Protein 1YI9 (pdb70)

Foldseek 3Di:
DQPDDDQWADDDPFKIKGDQWQNFAFDDAFWFKKKAKDFDPDQAKKWWAWKDWQAPVPFWFKKWKWFAAAALDPDSMDTPVSHGGPPDTFTDFMDGDPADGDHDPPLETAIAHHDPHGGMMMMMITTGDDDNVPPSGTGITDMMIMMGRPHGQKHKAKEKEKEDDDDQDPPWFKDKGKFKDFDAFAKKWFWKKFKAFPAQWFKKWKWKAAPLDTDTQDMDRRPDDRGIHTRPGIDIHHHGIMMMMMIMHGDCHIIMMITMIMDGPVGDDHYHYTHHHPCVVSCVSPPPVRVDGDD

GO terms:
  GO:0001519 peptide amidation (P, IDA)
  GO:0004598 peptidylamidoglycolate lyase activity (F, IDA)
  GO:0005507 copper ion binding (F, IDA)
  GO:0004504 peptidylglycine monooxygenase activity (F, IDA)
  GO:0062112 fatty acid primary amide biosynthetic process (P, IDA)
  GO:0001666 response to hypoxia (P, IEP)
  GO:0001676 long-chain fatty acid metabolic process (P, IDA)
  GO:0005509 calcium ion binding (F, IDA)
  GO:0043025 neuronal cell body (C, IDA)
  GO:0043204 perikaryon (C, IDA)
  GO:0048471 perinuclear region of cytoplasm (C, IDA)
  GO:0005576 extracellular region (C, IDA)
  GO:0005802 trans-Golgi network (C, IDA)
  GO:0009986 cell surface (C, IDA)
  GO:0030141 secretory granule (C, IDA)
  GO:0008270 zinc ion binding (F, IDA)
  GO:0009404 toxin metabolic process (P, IDA)
  GO:0009410 response to xenobiotic stimulus (P, IDA)
  GO:0022602 ovulation cycle process (P, IEP)
  GO:0032355 response to estradiol (P, IEP)

Sequence (295 aa):
CLGTIGPVTPLDASDFALDIRMPGVTPKESDTYFCMSMRLPVDEEAFVIDFKPRASMDTVHHMLLFGCNMPSSTGSYWFCDEGTCTDKANILYAWARNAPPTRLPKGVGFRVGGETGSKYFVLQVHYGDISAFRDNHKDCSGVSVHLTRVPQPLIAGMYLMMSVDTVIPPGEKVVNADISCQYKMYPMHVFAYRVHTHHLGKVVSGYRVRNGQWTLIGRQNPQLPQAFYPVEHPVDVTFGDILAARCVFTGEEICNLYIMYYMEAKYALSFMTCTKNVAPDMFRTIPAEANIPIP

Radius of gyration: 19.77 Å; Cα contacts (8 Å, |Δi|>4): 763; chains: 1; bounding box: 62×31×60 Å

Structure (mmCIF, N/CA/C/O backbone):
data_1YI9
#
_entry.id   1YI9
#
_cell.length_a   59.479
_cell.length_b   66.458
_cell.length_c   70.049
_cell.angle_alpha   90.00
_cell.angle_beta   90.00
_cell.angle_gamma   90.00
#
_symmetry.space_group_name_H-M   'P 21 21 21'
#
loop_
_entity.id
_entity.type
_entity.pdbx_description
1 polymer 'Peptidyl-glycine alpha-amidating monooxygenase'
2 non-polymer 'COPPER (II) ION'
3 non-polymer GLYCEROL
4 water water
#
loop_
_atom_site.group_PDB
_atom_site.id
_atom_site.type_symbol
_atom_site.label_atom_id
_atom_site.label_alt_id
_atom_site.label_comp_id
_atom_site.label_asym_id
_atom_site.label_entity_id
_atom_site.label_seq_id
_atom_site.pdbx_PDB_ins_code
_atom_site.Cartn_x
_atom_site.Cartn_y
_atom_site.Cartn_z
_atom_site.occupancy
_atom_site.B_iso_or_equiv
_atom_site.auth_seq_id
_atom_site.auth_comp_id
_atom_site.auth_asym_id
_atom_site.auth_atom_id
_atom_site.pdbx_PDB_model_num
ATOM 1 N N . CYS A 1 1 ? 36.556 18.163 75.827 1.00 66.56 47 CYS A N 1
ATOM 2 C CA . CYS A 1 1 ? 36.557 18.954 74.562 1.00 66.45 47 CYS A CA 1
ATOM 3 C C . CYS A 1 1 ? 37.576 20.071 74.713 1.00 67.25 47 CYS A C 1
ATOM 4 O O . CYS A 1 1 ? 38.522 20.175 73.913 1.00 67.44 47 CYS A O 1
ATOM 7 N N . LEU A 1 2 ? 37.390 20.868 75.769 1.00 68.08 48 LEU A N 1
ATOM 8 C CA . LEU A 1 2 ? 38.257 21.999 76.055 1.00 68.28 48 LEU A CA 1
ATOM 9 C C . LEU A 1 2 ? 39.729 21.597 75.959 1.00 68.91 48 LEU A C 1
ATOM 10 O O . LEU A 1 2 ? 40.429 22.109 75.072 1.00 69.31 48 LEU A O 1
ATOM 15 N N . GLY A 1 3 ? 40.171 20.692 76.853 1.00 68.91 49 GLY A N 1
ATOM 16 C CA . GLY A 1 3 ? 41.561 20.148 76.901 1.00 68.51 49 GLY A CA 1
ATOM 17 C C . GLY A 1 3 ? 42.431 20.463 75.684 1.00 68.36 49 GLY A C 1
ATOM 18 O O . GLY A 1 3 ? 42.159 20.008 74.555 1.00 68.33 49 GLY A O 1
ATOM 19 N N . THR A 1 4 ? 43.513 21.201 75.909 1.00 67.59 50 THR A N 1
ATOM 20 C CA . THR A 1 4 ? 43.982 22.096 74.860 1.00 67.23 50 THR A CA 1
ATOM 21 C C . THR A 1 4 ? 45.309 21.811 74.143 1.00 66.36 50 THR A C 1
ATOM 22 O O . THR A 1 4 ? 46.242 21.211 74.698 1.00 66.80 50 THR A O 1
ATOM 26 N N . ILE A 1 5 ? 45.296 22.290 72.888 1.00 64.74 51 ILE A N 1
ATOM 27 C CA . ILE A 1 5 ? 46.430 22.474 71.969 1.00 63.32 51 ILE A CA 1
ATOM 28 C C . ILE A 1 5 ? 46.157 23.805 71.265 1.00 61.47 51 ILE A C 1
ATOM 29 O O . ILE A 1 5 ? 45.029 24.074 70.883 1.00 60.47 51 ILE A O 1
ATOM 34 N N . GLY A 1 6 ? 47.201 24.614 71.100 1.00 59.57 52 GLY A N 1
ATOM 35 C CA . GLY A 1 6 ? 47.077 26.031 70.739 1.00 56.72 52 GLY A CA 1
ATOM 36 C C . GLY A 1 6 ? 46.279 26.233 69.494 1.00 54.86 52 GLY A C 1
ATOM 37 O O . GLY A 1 6 ? 46.081 25.286 68.701 1.00 55.18 52 GLY A O 1
ATOM 38 N N . PRO A 1 7 ? 45.766 27.445 69.296 1.00 52.18 53 PRO A N 1
ATOM 39 C CA . PRO A 1 7 ? 45.015 27.720 68.059 1.00 49.39 53 PRO A CA 1
ATOM 40 C C . PRO A 1 7 ? 45.891 27.512 66.852 1.00 47.15 53 PRO A C 1
ATOM 41 O O . PRO A 1 7 ? 45.369 27.152 65.786 1.00 44.66 53 PRO A O 1
ATOM 45 N N . VAL A 1 8 ? 47.190 27.803 66.980 1.00 44.28 54 VAL A N 1
ATOM 46 C CA . VAL A 1 8 ? 48.085 27.669 65.826 1.00 44.08 54 VAL A CA 1
ATOM 47 C C . VAL A 1 8 ? 49.176 26.698 66.190 1.00 42.75 54 VAL A C 1
ATOM 48 O O . VAL A 1 8 ? 49.715 26.787 67.257 1.00 40.72 54 VAL A O 1
ATOM 52 N N . THR A 1 9 ? 49.483 25.781 65.279 1.00 41.31 55 THR A N 1
ATOM 53 C CA . THR A 1 9 ? 50.469 24.707 65.500 1.00 41.80 55 THR A CA 1
ATOM 54 C C . THR A 1 9 ? 51.346 24.696 64.279 1.00 41.50 55 THR A C 1
ATOM 55 O O . THR A 1 9 ? 50.878 24.287 63.195 1.00 39.19 55 THR A O 1
ATOM 59 N N . PRO A 1 10 ? 52.547 25.247 64.368 1.00 43.61 56 PRO A N 1
ATOM 60 C CA . PRO A 1 10 ? 53.508 25.169 63.253 1.00 44.99 56 PRO A CA 1
ATOM 61 C C . PRO A 1 10 ? 53.752 23.710 62.843 1.00 46.52 56 PRO A C 1
ATOM 62 O O . PRO A 1 10 ? 53.863 22.864 63.718 1.00 47.80 56 PRO A O 1
ATOM 66 N N . LEU A 1 11 ? 53.785 23.433 61.549 1.00 46.29 57 LEU A N 1
ATOM 67 C CA . LEU A 1 11 ? 53.956 22.054 60.995 1.00 47.85 57 LEU A CA 1
ATOM 68 C C . LEU A 1 11 ? 55.326 21.791 60.355 1.00 49.60 57 LEU A C 1
ATOM 69 O O . LEU A 1 11 ? 55.915 20.730 60.552 1.00 52.98 57 LEU A O 1
ATOM 74 N N . ASP A 1 12 ? 55.784 22.701 59.516 1.00 50.41 58 ASP A N 1
ATOM 75 C CA . ASP A 1 12 ? 57.162 22.728 59.074 1.00 50.90 58 ASP A CA 1
ATOM 76 C C . ASP A 1 12 ? 57.508 24.211 58.782 1.00 51.10 58 ASP A C 1
ATOM 77 O O . ASP A 1 12 ? 56.815 25.123 59.282 1.00 51.85 58 ASP A O 1
ATOM 82 N N . ALA A 1 13 ? 58.547 24.469 57.996 1.00 50.37 59 ALA A N 1
ATOM 83 C CA . ALA A 1 13 ? 58.990 25.843 57.780 1.00 49.80 59 ALA A CA 1
ATOM 84 C C . ALA A 1 13 ? 57.920 26.700 57.127 1.00 49.96 59 ALA A C 1
ATOM 85 O O . ALA A 1 13 ? 57.961 27.915 57.290 1.00 50.48 59 ALA A O 1
ATOM 87 N N . SER A 1 14 ? 56.969 26.115 56.400 1.00 48.67 60 SER A N 1
ATOM 88 C CA . SER A 1 14 ? 56.002 26.982 55.754 1.00 47.22 60 SER A CA 1
ATOM 89 C C . SER A 1 14 ? 54.520 26.681 55.894 1.00 45.89 60 SER A C 1
ATOM 90 O O . SER A 1 14 ? 53.721 27.317 55.198 1.00 43.57 60 SER A O 1
ATOM 93 N N . ASP A 1 15 ? 54.183 25.766 56.802 1.00 43.17 61 ASP A N 1
ATOM 94 C CA . ASP A 1 15 ? 52.842 25.232 57.010 1.00 42.73 61 ASP A CA 1
ATOM 95 C C . ASP A 1 15 ? 52.455 25.375 58.483 1.00 40.38 61 ASP A C 1
ATOM 96 O O . ASP A 1 15 ? 53.294 25.264 59.363 1.00 37.73 61 ASP A O 1
ATOM 101 N N . PHE A 1 16 ? 51.165 25.580 58.742 1.00 40.24 62 PHE A N 1
ATOM 102 C CA . PHE A 1 16 ? 50.665 25.572 60.105 1.00 39.64 62 PHE A CA 1
ATOM 103 C C . PHE A 1 16 ? 49.229 25.069 60.058 1.00 39.00 62 PHE A C 1
ATOM 104 O O . PHE A 1 16 ? 48.509 25.251 59.033 1.00 38.21 62 PHE A O 1
ATOM 112 N N . ALA A 1 17 ? 48.820 24.464 61.166 1.00 37.73 63 ALA A N 1
ATOM 113 C CA . ALA A 1 17 ? 47.447 24.089 61.381 1.00 38.64 63 ALA A CA 1
ATOM 114 C C . ALA A 1 17 ? 46.739 25.089 62.243 1.00 37.09 63 ALA A C 1
ATOM 115 O O . ALA A 1 17 ? 47.308 25.564 63.225 1.00 38.19 63 ALA A O 1
ATOM 117 N N . LEU A 1 18 ? 45.472 25.318 61.917 1.00 37.90 64 LEU A N 1
ATOM 118 C CA . LEU A 1 18 ? 44.595 26.162 62.690 1.00 37.73 64 LEU A CA 1
ATOM 119 C C . LEU A 1 18 ? 43.460 25.290 63.235 1.00 38.12 64 LEU A C 1
ATOM 120 O O . LEU A 1 18 ? 42.684 24.663 62.498 1.00 37.34 64 LEU A O 1
ATOM 125 N N . ASP A 1 19 ? 43.372 25.229 64.558 1.00 37.98 65 ASP A N 1
ATOM 126 C CA . ASP A 1 19 ? 42.283 24.475 65.169 1.00 40.50 65 ASP A CA 1
ATOM 127 C C . ASP A 1 19 ? 41.063 25.376 65.409 1.00 41.13 65 ASP A C 1
ATOM 128 O O . ASP A 1 19 ? 41.154 26.311 66.172 1.00 43.82 65 ASP A O 1
ATOM 133 N N . ILE A 1 20 ? 39.965 25.198 64.688 1.00 40.81 66 ILE A N 1
ATOM 134 C CA . ILE A 1 20 ? 38.845 26.107 64.773 1.00 40.98 66 ILE A CA 1
ATOM 135 C C . ILE A 1 20 ? 37.715 25.403 65.508 1.00 40.75 66 ILE A C 1
ATOM 136 O O . ILE A 1 20 ? 36.997 24.602 64.924 1.00 40.10 66 ILE A O 1
ATOM 141 N N . ARG A 1 21 ? 37.529 25.732 66.774 1.00 40.36 67 ARG A N 1
ATOM 142 C CA . ARG A 1 21 ? 36.594 24.954 67.593 1.00 42.44 67 ARG A CA 1
ATOM 143 C C . ARG A 1 21 ? 35.757 25.794 68.530 1.00 40.40 67 ARG A C 1
ATOM 144 O O . ARG A 1 21 ? 36.267 26.706 69.102 1.00 41.80 67 ARG A O 1
ATOM 152 N N . MET A 1 22 ? 34.516 25.376 68.747 1.00 39.60 68 MET A N 1
ATOM 153 C CA . MET A 1 22 ? 33.574 26.093 69.597 1.00 38.86 68 MET A CA 1
ATOM 154 C C . MET A 1 22 ? 34.207 26.194 70.987 1.00 38.85 68 MET A C 1
ATOM 155 O O . MET A 1 22 ? 34.855 25.255 71.450 1.00 39.41 68 MET A O 1
ATOM 160 N N . PRO A 1 23 ? 34.074 27.347 71.618 1.00 39.83 69 PRO A N 1
ATOM 161 C CA . PRO A 1 23 ? 34.694 27.607 72.919 1.00 40.08 69 PRO A CA 1
ATOM 162 C C . PRO A 1 23 ? 33.918 27.045 74.074 1.00 40.42 69 PRO A C 1
ATOM 163 O O . PRO A 1 23 ? 33.522 27.775 74.936 1.00 40.97 69 PRO A O 1
ATOM 167 N N . GLY A 1 24 ? 33.736 25.732 74.121 1.00 40.40 70 GLY A N 1
ATOM 168 C CA . GLY A 1 24 ? 32.929 25.079 75.132 1.00 42.01 70 GLY A CA 1
ATOM 169 C C . GLY A 1 24 ? 31.508 25.587 75.275 1.00 42.38 70 GLY A C 1
ATOM 170 O O . GLY A 1 24 ? 31.140 26.138 76.336 1.00 43.51 70 GLY A O 1
ATOM 171 N N . VAL A 1 25 ? 30.706 25.314 74.256 1.00 42.27 71 VAL A N 1
ATOM 172 C CA . VAL A 1 25 ? 29.338 25.825 74.107 1.00 43.34 71 VAL A CA 1
ATOM 173 C C . VAL A 1 25 ? 28.304 24.785 74.525 1.00 44.12 71 VAL A C 1
ATOM 174 O O . VAL A 1 25 ? 28.577 23.608 74.493 1.00 44.31 71 VAL A O 1
ATOM 178 N N . THR A 1 26 ? 27.135 25.248 74.971 1.00 45.60 72 THR A N 1
ATOM 179 C CA . THR A 1 26 ? 26.048 24.366 75.427 1.00 45.86 72 THR A CA 1
ATOM 180 C C . THR A 1 26 ? 24.701 24.666 74.785 1.00 45.97 72 THR A C 1
ATOM 181 O O . THR A 1 26 ? 23.925 25.469 75.325 1.00 48.42 72 THR A O 1
ATOM 185 N N . PRO A 1 27 ? 24.374 23.966 73.718 1.00 47.61 73 PRO A N 1
ATOM 186 C CA . PRO A 1 27 ? 23.078 24.072 73.074 1.00 48.49 73 PRO A CA 1
ATOM 187 C C . PRO A 1 27 ? 21.943 23.695 74.024 1.00 48.90 73 PRO A C 1
ATOM 188 O O . PRO A 1 27 ? 22.132 22.815 74.843 1.00 47.65 73 PRO A O 1
ATOM 192 N N . LYS A 1 28 ? 20.801 24.354 73.882 1.00 50.24 74 LYS A N 1
ATOM 193 C CA . LYS A 1 28 ? 19.714 24.241 74.845 1.00 52.54 74 LYS A CA 1
ATOM 194 C C . LYS A 1 28 ? 18.411 23.836 74.188 1.00 52.95 74 LYS A C 1
ATOM 195 O O . LYS A 1 28 ? 17.585 23.148 74.818 1.00 54.01 74 LYS A O 1
ATOM 201 N N . GLU A 1 29 ? 18.205 24.288 72.957 1.00 52.89 75 GLU A N 1
ATOM 202 C CA . GLU A 1 29 ? 17.025 23.903 72.214 1.00 53.34 75 GLU A CA 1
ATOM 203 C C . GLU A 1 29 ? 17.601 23.089 71.132 1.00 52.78 75 GLU A C 1
ATOM 204 O O . GLU A 1 29 ? 18.684 23.395 70.631 1.00 52.11 75 GLU A O 1
ATOM 210 N N . SER A 1 30 ? 16.867 22.075 70.723 1.00 52.04 76 SER A N 1
ATOM 211 C CA . SER A 1 30 ? 17.235 21.372 69.524 1.00 51.40 76 SER A CA 1
ATOM 212 C C . SER A 1 30 ? 17.412 22.397 68.407 1.00 51.03 76 SER A C 1
ATOM 213 O O . SER A 1 30 ? 16.906 23.511 68.488 1.00 50.78 76 SER A O 1
ATOM 216 N N . ASP A 1 31 ? 18.167 22.029 67.388 1.00 50.55 77 ASP A N 1
ATOM 217 C CA . ASP A 1 31 ? 18.154 22.744 66.132 1.00 50.25 77 ASP A CA 1
ATOM 218 C C . ASP A 1 31 ? 18.880 24.116 66.156 1.00 49.57 77 ASP A C 1
ATOM 219 O O . ASP A 1 31 ? 18.543 25.044 65.419 1.00 51.76 77 ASP A O 1
ATOM 224 N N . THR A 1 32 ? 19.923 24.228 66.956 1.00 47.66 78 THR A N 1
ATOM 225 C CA . THR A 1 32 ? 20.566 25.524 67.163 1.00 45.67 78 THR A CA 1
ATOM 226 C C . THR A 1 32 ? 21.781 25.631 66.255 1.00 43.88 78 THR A C 1
ATOM 227 O O . THR A 1 32 ? 22.465 24.635 66.090 1.00 41.50 78 THR A O 1
ATOM 231 N N . TYR A 1 33 ? 21.999 26.816 65.652 1.00 41.89 79 TYR A N 1
ATOM 232 C CA . TYR A 1 33 ? 23.199 27.121 64.859 1.00 40.72 79 TYR A CA 1
ATOM 233 C C . TYR A 1 33 ? 24.070 28.092 65.701 1.00 38.09 79 TYR A C 1
ATOM 234 O O . TYR A 1 33 ? 23.610 29.169 66.090 1.00 39.52 79 TYR A O 1
ATOM 243 N N . PHE A 1 34 ? 25.285 27.667 66.038 1.00 37.15 80 PHE A N 1
ATOM 244 C CA . PHE A 1 34 ? 26.295 28.512 66.721 1.00 35.12 80 PHE A CA 1
ATOM 245 C C . PHE A 1 34 ? 27.400 28.852 65.757 1.00 35.26 80 PHE A C 1
ATOM 246 O O . PHE A 1 34 ? 27.753 28.040 64.952 1.00 33.32 80 PHE A O 1
ATOM 254 N N . CYS A 1 35 ? 27.940 30.083 65.868 1.00 32.98 81 CYS A N 1
ATOM 255 C CA . CYS A 1 35 ? 28.967 30.591 64.999 1.00 33.00 81 CYS A CA 1
ATOM 256 C C . CYS A 1 35 ? 30.101 31.161 65.853 1.00 31.50 81 CYS A C 1
ATOM 257 O O . CYS A 1 35 ? 29.862 31.640 66.959 1.00 29.22 81 CYS A O 1
ATOM 260 N N . MET A 1 36 ? 31.289 31.042 65.337 1.00 32.63 82 MET A N 1
ATOM 261 C CA . MET A 1 36 ? 32.523 31.642 65.840 1.00 34.00 82 MET A CA 1
ATOM 262 C C . MET A 1 36 ? 33.404 32.119 64.779 1.00 34.90 82 MET A C 1
ATOM 263 O O . MET A 1 36 ? 33.301 31.634 63.633 1.00 34.56 82 MET A O 1
ATOM 268 N N . SER A 1 37 ? 34.400 32.940 65.119 1.00 34.85 83 SER A N 1
ATOM 269 C CA . SER A 1 37 ? 35.338 33.343 64.065 1.00 34.92 83 SER A CA 1
ATOM 270 C C . SER A 1 37 ? 36.740 33.053 64.486 1.00 36.81 83 SER A C 1
ATOM 271 O O . SER A 1 37 ? 37.079 32.969 65.737 1.00 37.25 83 SER A O 1
ATOM 274 N N . MET A 1 38 ? 37.599 33.032 63.488 1.00 35.42 84 MET A N 1
ATOM 275 C CA . MET A 1 38 ? 38.989 32.950 63.747 1.00 38.04 84 MET A CA 1
ATOM 276 C C . MET A 1 38 ? 39.758 33.723 62.691 1.00 37.93 84 MET A C 1
ATOM 277 O O . MET A 1 38 ? 39.698 33.390 61.530 1.00 36.85 84 MET A O 1
ATOM 282 N N . ARG A 1 39 ? 40.505 34.743 63.137 1.00 38.82 85 ARG A N 1
ATOM 283 C CA . ARG A 1 39 ? 41.314 35.538 62.212 1.00 39.63 85 ARG A CA 1
ATOM 284 C C . ARG A 1 39 ? 42.489 34.690 61.740 1.00 36.87 85 ARG A C 1
ATOM 285 O O . ARG A 1 39 ? 43.015 33.837 62.452 1.00 37.56 85 ARG A O 1
ATOM 293 N N . LEU A 1 40 ? 42.935 34.923 60.541 1.00 39.18 86 LEU A N 1
ATOM 294 C CA . LEU A 1 40 ? 44.142 34.262 60.085 1.00 39.34 86 LEU A CA 1
ATOM 295 C C . LEU A 1 40 ? 45.340 34.881 60.888 1.00 39.45 86 LEU A C 1
ATOM 296 O O . LEU A 1 40 ? 45.364 36.114 61.120 1.00 38.43 86 LEU A O 1
ATOM 301 N N . PRO A 1 41 ? 46.281 34.081 61.352 1.00 36.97 87 PRO A N 1
ATOM 302 C CA . PRO A 1 41 ? 47.412 34.610 62.136 1.00 39.09 87 PRO A CA 1
ATOM 303 C C . PRO A 1 41 ? 48.499 35.319 61.295 1.00 38.87 87 PRO A C 1
ATOM 304 O O . PRO A 1 41 ? 49.495 35.876 61.843 1.00 41.34 87 PRO A O 1
ATOM 308 N N . VAL A 1 42 ? 48.369 35.178 59.987 1.00 40.14 88 VAL A N 1
ATOM 309 C CA . VAL A 1 42 ? 49.383 35.784 59.106 1.00 41.35 88 VAL A CA 1
ATOM 310 C C . VAL A 1 42 ? 48.691 36.850 58.326 1.00 43.17 88 VAL A C 1
ATOM 311 O O . VAL A 1 42 ? 47.503 36.709 58.004 1.00 43.28 88 VAL A O 1
ATOM 315 N N . ASP A 1 43 ? 49.407 37.936 58.007 1.00 43.00 89 ASP A N 1
ATOM 316 C CA . ASP A 1 43 ? 48.791 38.883 57.094 1.00 45.64 89 ASP A CA 1
ATOM 317 C C . ASP A 1 43 ? 49.073 38.527 55.616 1.00 45.37 89 ASP A C 1
ATOM 318 O O . ASP A 1 43 ? 48.247 38.823 54.750 1.00 47.67 89 ASP A O 1
ATOM 323 N N . GLU A 1 44 ? 50.185 37.866 55.345 1.00 46.48 90 GLU A N 1
ATOM 324 C CA . GLU A 1 44 ? 50.569 37.520 53.961 1.00 45.58 90 GLU A CA 1
ATOM 325 C C . GLU A 1 44 ? 49.573 36.461 53.412 1.00 44.82 90 GLU A C 1
ATOM 326 O O . GLU A 1 44 ? 48.882 35.832 54.175 1.00 41.37 90 GLU A O 1
ATOM 332 N N . GLU A 1 45 ? 49.496 36.292 52.098 1.00 42.40 91 GLU A N 1
ATOM 333 C CA . GLU A 1 45 ? 48.635 35.293 51.481 1.00 44.11 91 GLU A CA 1
ATOM 334 C C . GLU A 1 45 ? 49.028 33.890 51.952 1.00 41.64 91 GLU A C 1
ATOM 335 O O . GLU A 1 45 ? 50.217 33.583 52.130 1.00 42.38 91 GLU A O 1
ATOM 341 N N . ALA A 1 46 ? 48.058 33.030 52.121 1.00 41.70 92 ALA A N 1
ATOM 342 C CA . ALA A 1 46 ? 48.354 31.640 52.457 1.00 39.86 92 ALA A CA 1
ATOM 343 C C . ALA A 1 46 ? 47.297 30.787 51.790 1.00 38.38 92 ALA A C 1
ATOM 344 O O . ALA A 1 46 ? 46.369 31.323 51.165 1.00 39.61 92 ALA A O 1
ATOM 346 N N . PHE A 1 47 ? 47.446 29.458 51.855 1.00 38.06 93 PHE A N 1
ATOM 347 C CA . PHE A 1 47 ? 46.602 28.546 51.084 1.00 36.76 93 PHE A CA 1
ATOM 348 C C . PHE A 1 47 ? 46.011 27.486 52.007 1.00 37.13 93 PHE A C 1
ATOM 349 O O . PHE A 1 47 ? 46.739 26.831 52.719 1.00 39.64 93 PHE A O 1
ATOM 357 N N . VAL A 1 48 ? 44.715 27.306 51.937 1.00 34.99 94 VAL A N 1
ATOM 358 C CA . VAL A 1 48 ? 44.049 26.281 52.693 1.00 37.85 94 VAL A CA 1
ATOM 359 C C . VAL A 1 48 ? 44.074 25.024 51.856 1.00 37.68 94 VAL A C 1
ATOM 360 O O . VAL A 1 48 ? 43.423 24.995 50.819 1.00 36.55 94 VAL A O 1
ATOM 364 N N . ILE A 1 49 ? 44.765 23.976 52.348 1.00 37.65 95 ILE A N 1
ATOM 365 C CA . ILE A 1 49 ? 44.933 22.759 51.551 1.00 38.95 95 ILE A CA 1
ATOM 366 C C . ILE A 1 49 ? 44.329 21.503 52.128 1.00 38.69 95 ILE A C 1
ATOM 367 O O . ILE A 1 49 ? 44.400 20.446 51.477 1.00 38.94 95 ILE A O 1
ATOM 372 N N . ASP A 1 50 ? 43.815 21.549 53.347 1.00 39.26 96 ASP A N 1
ATOM 373 C CA . ASP A 1 50 ? 43.118 20.408 53.864 1.00 40.28 96 ASP A CA 1
ATOM 374 C C . ASP A 1 50 ? 42.230 20.864 55.041 1.00 42.19 96 ASP A C 1
ATOM 375 O O . ASP A 1 50 ? 42.472 21.903 55.658 1.00 41.78 96 ASP A O 1
ATOM 380 N N . PHE A 1 51 ? 41.239 20.029 55.334 1.00 44.37 97 PHE A N 1
ATOM 381 C CA . PHE A 1 51 ? 40.345 20.185 56.482 1.00 43.75 97 PHE A CA 1
ATOM 382 C C . PHE A 1 51 ? 40.181 18.843 57.197 1.00 46.76 97 PHE A C 1
ATOM 383 O O . PHE A 1 51 ? 40.344 17.749 56.584 1.00 46.16 97 PHE A O 1
ATOM 391 N N . LYS A 1 52 ? 39.921 18.900 58.504 1.00 46.16 98 LYS A N 1
ATOM 392 C CA . LYS A 1 52 ? 39.591 17.696 59.251 1.00 46.51 98 LYS A CA 1
ATOM 393 C C . LYS A 1 52 ? 38.480 18.040 60.271 1.00 46.13 98 LYS A C 1
ATOM 394 O O . LYS A 1 52 ? 38.675 18.896 61.162 1.00 45.35 98 LYS A O 1
ATOM 400 N N . PRO A 1 53 ? 37.328 17.394 60.116 1.00 45.92 99 PRO A N 1
ATOM 401 C CA . PRO A 1 53 ? 36.192 17.689 60.975 1.00 46.24 99 PRO A CA 1
ATOM 402 C C . PRO A 1 53 ? 36.457 17.124 62.321 1.00 47.37 99 PRO A C 1
ATOM 403 O O . PRO A 1 53 ? 37.075 16.054 62.422 1.00 45.89 99 PRO A O 1
ATOM 407 N N . ARG A 1 54 ? 36.075 17.867 63.356 1.00 47.56 100 ARG A N 1
ATOM 408 C CA . ARG A 1 54 ? 36.176 17.403 64.706 1.00 49.42 100 ARG A CA 1
ATOM 409 C C . ARG A 1 54 ? 34.804 17.592 65.303 1.00 50.33 100 ARG A C 1
ATOM 410 O O . ARG A 1 54 ? 34.569 18.501 66.075 1.00 47.74 100 ARG A O 1
ATOM 418 N N . ALA A 1 55 ? 33.892 16.745 64.857 1.00 52.12 101 ALA A N 1
ATOM 419 C CA . ALA A 1 55 ? 32.515 16.877 65.192 1.00 53.92 101 ALA A CA 1
ATOM 420 C C . ALA A 1 55 ? 32.096 15.944 66.336 1.00 55.08 101 ALA A C 1
ATOM 421 O O . ALA A 1 55 ? 32.336 14.720 66.276 1.00 54.32 101 ALA A O 1
ATOM 423 N N . SER A 1 56 ? 31.471 16.503 67.378 1.00 55.86 102 SER A N 1
ATOM 424 C CA . SER A 1 56 ? 30.747 15.646 68.346 1.00 57.61 102 SER A CA 1
ATOM 425 C C . SER A 1 56 ? 29.817 14.677 67.594 1.00 59.05 102 SER A C 1
ATOM 426 O O . SER A 1 56 ? 28.613 14.956 67.408 1.00 59.18 102 SER A O 1
ATOM 429 N N . MET A 1 57 ? 30.378 13.539 67.187 1.00 60.67 103 MET A N 1
ATOM 430 C CA . MET A 1 57 ? 29.635 12.525 66.461 1.00 61.23 103 MET A CA 1
ATOM 431 C C . MET A 1 57 ? 28.565 11.930 67.398 1.00 60.61 103 MET A C 1
ATOM 432 O O . MET A 1 57 ? 28.162 10.777 67.238 1.00 61.87 103 MET A O 1
ATOM 437 N N . ASP A 1 58 ? 28.150 12.707 68.405 1.00 59.27 104 ASP A N 1
ATOM 438 C CA . ASP A 1 58 ? 26.829 12.567 68.981 1.00 57.91 104 ASP A CA 1
ATOM 439 C C . ASP A 1 58 ? 25.878 13.621 68.361 1.00 55.84 104 ASP A C 1
ATOM 440 O O . ASP A 1 58 ? 25.118 13.302 67.479 1.00 56.21 104 ASP A O 1
ATOM 445 N N . THR A 1 59 ? 25.954 14.879 68.764 1.00 53.51 105 THR A N 1
ATOM 446 C CA . THR A 1 59 ? 24.904 15.895 68.455 1.00 51.86 105 THR A CA 1
ATOM 447 C C . THR A 1 59 ? 25.081 16.827 67.211 1.00 49.58 105 THR A C 1
ATOM 448 O O . THR A 1 59 ? 24.162 17.528 66.796 1.00 48.14 105 THR A O 1
ATOM 452 N N . VAL A 1 60 ? 26.234 16.827 66.594 1.00 47.18 106 VAL A N 1
ATOM 453 C CA . VAL A 1 60 ? 26.450 17.768 65.502 1.00 45.69 106 VAL A CA 1
ATOM 454 C C . VAL A 1 60 ? 25.952 17.169 64.191 1.00 44.02 106 VAL A C 1
ATOM 455 O O . VAL A 1 60 ? 26.311 16.057 63.863 1.00 44.40 106 VAL A O 1
ATOM 459 N N . HIS A 1 61 ? 25.099 17.880 63.458 1.00 42.17 107 HIS A N 1
ATOM 460 C CA . HIS A 1 61 ? 24.562 17.376 62.192 1.00 42.91 107 HIS A CA 1
ATOM 461 C C . HIS A 1 61 ? 25.264 17.950 61.001 1.00 41.98 107 HIS A C 1
ATOM 462 O O . HIS A 1 61 ? 25.301 17.315 59.944 1.00 42.24 107 HIS A O 1
ATOM 469 N N . HIS A 1 62 ? 25.851 19.153 61.160 1.00 40.86 108 HIS A N 1
ATOM 470 C CA . HIS A 1 62 ? 26.279 19.954 60.041 1.00 41.29 108 HIS A CA 1
ATOM 471 C C . HIS A 1 62 ? 27.278 20.977 60.530 1.00 40.39 108 HIS A C 1
ATOM 472 O O . HIS A 1 62 ? 27.079 21.515 61.597 1.00 37.59 108 HIS A O 1
ATOM 479 N N . MET A 1 63 ? 28.281 21.245 59.717 1.00 38.48 109 MET A N 1
ATOM 480 C CA . MET A 1 63 ? 29.216 22.345 59.928 1.00 38.33 109 MET A CA 1
ATOM 481 C C . MET A 1 63 ? 29.472 23.034 58.627 1.00 38.59 109 MET A C 1
ATOM 482 O O . MET A 1 63 ? 29.521 22.393 57.567 1.00 36.51 109 MET A O 1
ATOM 487 N N . LEU A 1 64 ? 29.575 24.361 58.640 1.00 37.53 110 LEU A N 1
ATOM 488 C CA . LEU A 1 64 ? 30.064 25.080 57.518 1.00 36.37 110 LEU A CA 1
ATOM 489 C C . LEU A 1 64 ? 31.256 25.983 57.950 1.00 38.04 110 LEU A C 1
ATOM 490 O O . LEU A 1 64 ? 31.273 26.487 59.049 1.00 36.60 110 LEU A O 1
ATOM 495 N N . LEU A 1 65 ? 32.246 26.081 57.078 1.00 37.99 111 LEU A N 1
ATOM 496 C CA . LEU A 1 65 ? 33.311 27.068 57.252 1.00 36.81 111 LEU A CA 1
ATOM 497 C C . LEU A 1 65 ? 33.321 28.035 56.106 1.00 37.98 111 LEU A C 1
ATOM 498 O O . LEU A 1 65 ? 33.345 27.612 54.919 1.00 39.09 111 LEU A O 1
ATOM 503 N N . PHE A 1 66 ? 33.332 29.349 56.434 1.00 35.89 112 PHE A N 1
ATOM 504 C CA . PHE A 1 66 ? 33.306 30.454 55.488 1.00 35.89 112 PHE A CA 1
ATOM 505 C C . PHE A 1 66 ? 34.578 31.282 55.651 1.00 38.67 112 PHE A C 1
ATOM 506 O O . PHE A 1 66 ? 35.199 31.281 56.729 1.00 36.24 112 PHE A O 1
ATOM 514 N N . GLY A 1 67 ? 34.985 31.925 54.581 1.00 36.39 113 GLY A N 1
ATOM 515 C CA . GLY A 1 67 ? 36.001 32.946 54.611 1.00 36.39 113 GLY A CA 1
ATOM 516 C C . GLY A 1 67 ? 35.327 34.247 54.347 1.00 36.95 113 GLY A C 1
ATOM 517 O O . GLY A 1 67 ? 34.434 34.356 53.490 1.00 39.47 113 GLY A O 1
ATOM 518 N N . CYS A 1 68 ? 35.697 35.268 55.123 1.00 36.75 114 CYS A N 1
ATOM 519 C CA . CYS A 1 68 ? 3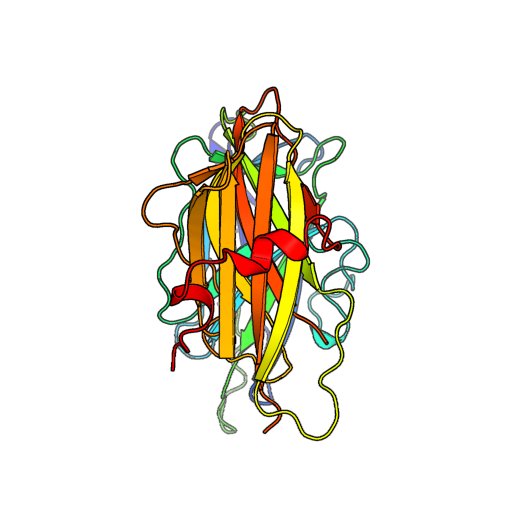5.153 36.588 54.943 1.00 36.81 114 CYS A CA 1
ATOM 520 C C . CYS A 1 68 ? 36.018 37.567 55.711 1.00 35.99 114 CYS A C 1
ATOM 521 O O . CYS A 1 68 ? 37.010 37.199 56.366 1.00 36.46 114 CYS A O 1
ATOM 524 N N . ASN A 1 69 ? 35.671 38.834 55.539 1.00 36.30 115 ASN A N 1
ATOM 525 C CA . ASN A 1 69 ? 36.428 39.897 56.153 1.00 37.62 115 ASN A CA 1
ATOM 526 C C . ASN A 1 69 ? 35.723 40.520 57.347 1.00 37.15 115 ASN A C 1
ATOM 527 O O . ASN A 1 69 ? 36.353 41.198 58.138 1.00 38.01 115 ASN A O 1
ATOM 532 N N . MET A 1 70 ? 34.419 40.331 57.460 1.00 37.96 116 MET A N 1
ATOM 533 C CA . MET A 1 70 ? 33.655 41.013 58.533 1.00 40.47 116 MET A CA 1
ATOM 534 C C . MET A 1 70 ? 32.670 40.076 59.233 1.00 39.69 116 MET A C 1
ATOM 535 O O . MET A 1 70 ? 31.440 40.027 58.881 1.00 38.90 116 MET A O 1
ATOM 540 N N . PRO A 1 71 ? 33.173 39.280 60.180 1.00 39.14 117 PRO A N 1
ATOM 541 C CA . PRO A 1 71 ? 32.249 38.362 60.901 1.00 38.43 117 PRO A CA 1
ATOM 542 C C . PRO A 1 71 ? 31.098 39.155 61.531 1.00 36.40 117 PRO A C 1
ATOM 543 O O . PRO A 1 71 ? 31.249 40.267 62.010 1.00 37.29 117 PRO A O 1
ATOM 547 N N . SER A 1 72 ? 29.959 38.533 61.632 1.00 35.19 118 SER A N 1
ATOM 548 C CA . SER A 1 72 ? 28.814 39.255 62.142 1.00 34.74 118 SER A CA 1
ATOM 549 C C . SER A 1 72 ? 28.940 39.684 63.590 1.00 34.08 118 SER A C 1
ATOM 550 O O . SER A 1 72 ? 28.220 40.610 64.018 1.00 34.36 118 SER A O 1
ATOM 553 N N . SER A 1 73 ? 29.852 39.080 64.365 1.00 34.38 119 SER A N 1
ATOM 554 C CA . SER A 1 73 ? 30.025 39.430 65.777 1.00 35.43 119 SER A CA 1
ATOM 555 C C . SER A 1 73 ? 31.447 39.271 66.183 1.00 35.83 119 SER A C 1
ATOM 556 O O . SER A 1 73 ? 32.167 38.565 65.535 1.00 36.24 119 SER A O 1
ATOM 559 N N . THR A 1 74 ? 31.837 39.948 67.259 1.00 37.23 120 THR A N 1
ATOM 560 C CA . THR A 1 74 ? 33.164 39.859 67.774 1.00 38.63 120 THR A CA 1
ATOM 561 C C . THR A 1 74 ? 33.129 39.045 69.060 1.00 40.06 120 THR A C 1
ATOM 562 O O . THR A 1 74 ? 34.162 38.928 69.731 1.00 41.42 120 THR A O 1
ATOM 566 N N . GLY A 1 75 ? 31.959 38.520 69.454 1.00 40.44 121 GLY A N 1
ATOM 567 C CA . GLY A 1 75 ? 31.853 37.627 70.641 1.00 38.25 121 GLY A CA 1
ATOM 568 C C . GLY A 1 75 ? 32.629 36.282 70.481 1.00 36.69 121 GLY A C 1
ATOM 569 O O . GLY A 1 75 ? 33.028 35.907 69.394 1.00 36.54 121 GLY A O 1
ATOM 570 N N . SER A 1 76 ? 32.848 35.592 71.592 1.00 37.85 122 SER A N 1
ATOM 571 C CA . SER A 1 76 ? 33.517 34.299 71.601 1.00 37.40 122 SER A CA 1
ATOM 572 C C . SER A 1 76 ? 32.780 33.342 70.711 1.00 36.48 122 SER A C 1
ATOM 573 O O . SER A 1 76 ? 33.421 32.521 70.038 1.00 37.85 122 SER A O 1
ATOM 576 N N . TYR A 1 77 ? 31.461 33.455 70.765 1.00 35.33 123 TYR A N 1
ATOM 577 C CA . TYR A 1 77 ? 30.550 32.739 69.879 1.00 35.39 123 TYR A CA 1
ATOM 578 C C . TYR A 1 77 ? 29.241 33.478 69.765 1.00 33.34 123 TYR A C 1
ATOM 579 O O . TYR A 1 77 ? 28.931 34.320 70.602 1.00 33.06 123 TYR A O 1
ATOM 588 N N . TRP A 1 78 ? 28.444 33.150 68.763 1.00 32.52 124 TRP A N 1
ATOM 589 C CA . TRP A 1 78 ? 27.139 33.744 68.657 1.00 36.39 124 TRP A CA 1
ATOM 590 C C . TRP A 1 78 ? 26.160 32.798 67.962 1.00 36.81 124 TRP A C 1
ATOM 591 O O . TRP A 1 78 ? 26.538 31.727 67.543 1.00 34.20 124 TRP A O 1
ATOM 602 N N . PHE A 1 79 ? 24.905 33.210 67.887 1.00 37.94 125 PHE A N 1
ATOM 603 C CA . PHE A 1 79 ? 23.891 32.517 67.096 1.00 41.28 125 PHE A CA 1
ATOM 604 C C . PHE A 1 79 ? 23.855 32.941 65.655 1.00 43.46 125 PHE A C 1
ATOM 605 O O . PHE A 1 79 ? 23.608 34.093 65.355 1.00 44.87 125 PHE A O 1
ATOM 613 N N . CYS A 1 80 ? 24.015 31.998 64.765 1.00 44.63 126 CYS A N 1
ATOM 614 C CA . CYS A 1 80 ? 24.057 32.319 63.358 1.00 46.64 126 CYS A CA 1
ATOM 615 C C . CYS A 1 80 ? 22.825 33.022 62.763 1.00 47.95 126 CYS A C 1
ATOM 616 O O . CYS A 1 80 ? 22.992 33.705 61.773 1.00 49.88 126 CYS A O 1
ATOM 619 N N . ASP A 1 81 ? 21.607 32.892 63.274 1.00 49.80 127 ASP A N 1
ATOM 620 C CA . ASP A 1 81 ? 20.524 33.675 62.591 1.00 50.35 127 ASP A CA 1
ATOM 621 C C . ASP A 1 81 ? 20.691 35.196 62.845 1.00 50.96 127 ASP A C 1
ATOM 622 O O . ASP A 1 81 ? 20.009 36.013 62.248 1.00 52.41 127 ASP A O 1
ATOM 627 N N . GLU A 1 82 ? 21.653 35.602 63.659 1.00 49.92 128 GLU A N 1
ATOM 628 C CA . GLU A 1 82 ? 22.024 37.003 63.610 1.00 49.49 128 GLU A CA 1
ATOM 629 C C . GLU A 1 82 ? 23.064 37.338 62.550 1.00 49.37 128 GLU A C 1
ATOM 630 O O . GLU A 1 82 ? 23.477 38.506 62.469 1.00 51.38 128 GLU A O 1
ATOM 636 N N . GLY A 1 83 ? 23.474 36.332 61.761 1.00 46.68 129 GLY A N 1
ATOM 637 C CA . GLY A 1 83 ? 24.423 36.438 60.622 1.00 45.80 129 GLY A CA 1
ATOM 638 C C . GLY A 1 83 ? 25.673 35.568 60.741 1.00 43.14 129 GLY A C 1
ATOM 639 O O . GLY A 1 83 ? 26.038 35.196 61.845 1.00 43.32 129 GLY A O 1
ATOM 640 N N . THR A 1 84 ? 26.319 35.271 59.631 1.00 42.66 130 THR A N 1
ATOM 641 C CA . THR A 1 84 ? 27.670 34.648 59.591 1.00 41.82 130 THR A CA 1
ATOM 642 C C . THR A 1 84 ? 28.724 35.735 59.421 1.00 40.01 130 THR A C 1
ATOM 643 O O . THR A 1 84 ? 29.435 36.077 60.364 1.00 37.51 130 THR A O 1
ATOM 647 N N . CYS A 1 85 ? 28.669 36.404 58.282 1.00 40.27 131 CYS A N 1
ATOM 648 C CA . CYS A 1 85 ? 29.440 37.609 58.043 1.00 40.92 131 CYS A CA 1
ATOM 649 C C . CYS A 1 85 ? 28.536 38.710 57.544 1.00 41.43 131 CYS A C 1
ATOM 650 O O . CYS A 1 85 ? 27.541 38.442 56.878 1.00 38.95 131 CYS A O 1
ATOM 653 N N . THR A 1 86 ? 28.934 39.945 57.841 1.00 42.56 132 THR A N 1
ATOM 654 C CA . THR A 1 86 ? 28.272 41.114 57.319 1.00 44.44 132 THR A CA 1
ATOM 655 C C . THR A 1 86 ? 28.622 41.310 55.848 1.00 45.64 132 THR A C 1
ATOM 656 O O . THR A 1 86 ? 27.784 41.739 55.064 1.00 46.42 132 THR A O 1
ATOM 660 N N . ASP A 1 87 ? 29.856 41.012 55.474 1.00 45.24 133 ASP A N 1
ATOM 661 C CA . ASP A 1 87 ? 30.217 41.000 54.037 1.00 45.84 133 ASP A CA 1
ATOM 662 C C . ASP A 1 87 ? 29.901 39.634 53.461 1.00 47.15 133 ASP A C 1
ATOM 663 O O . ASP A 1 87 ? 29.159 38.844 54.081 1.00 47.32 133 ASP A O 1
ATOM 668 N N . LYS A 1 88 ? 30.389 39.346 52.255 1.00 48.15 134 LYS A N 1
ATOM 669 C CA . LYS A 1 88 ? 30.077 38.070 51.636 1.00 48.73 134 LYS A CA 1
ATOM 670 C C . LYS A 1 88 ? 30.787 36.964 52.347 1.00 47.65 134 LYS A C 1
ATOM 671 O O . LYS A 1 88 ? 32.008 37.052 52.527 1.00 47.77 134 LYS A O 1
ATOM 677 N N . ALA A 1 89 ? 29.997 35.948 52.731 1.00 46.33 135 ALA A N 1
ATOM 678 C CA . ALA A 1 89 ? 30.488 34.775 53.437 1.00 47.19 135 ALA A CA 1
ATOM 679 C C . ALA A 1 89 ? 30.751 33.762 52.385 1.00 47.11 135 ALA A C 1
ATOM 680 O O . ALA A 1 89 ? 29.782 33.177 51.897 1.00 50.18 135 ALA A O 1
ATOM 682 N N . ASN A 1 90 ? 32.020 33.591 52.028 1.00 46.04 136 ASN A N 1
ATOM 683 C CA . ASN A 1 90 ? 32.545 32.636 51.019 1.00 46.26 136 ASN A CA 1
ATOM 684 C C . ASN A 1 90 ? 32.693 31.230 51.545 1.00 44.05 136 ASN A C 1
ATOM 685 O O . ASN A 1 90 ? 33.470 30.927 52.415 1.00 42.90 136 ASN A O 1
ATOM 690 N N . ILE A 1 91 ? 31.870 30.308 51.062 1.00 44.52 137 ILE A N 1
ATOM 691 C CA . ILE A 1 91 ? 31.894 29.029 51.683 1.00 44.80 137 ILE A CA 1
ATOM 692 C C . ILE A 1 91 ? 33.121 28.269 51.222 1.00 44.68 137 ILE A C 1
ATOM 693 O O . ILE A 1 91 ? 33.491 28.344 50.052 1.00 46.06 137 ILE A O 1
ATOM 698 N N . LEU A 1 92 ? 33.816 27.621 52.162 1.00 42.77 138 LEU A N 1
ATOM 699 C CA . LEU A 1 92 ? 35.077 26.936 51.879 1.00 41.63 138 LEU A CA 1
ATOM 700 C C . LEU A 1 92 ? 34.917 25.422 52.080 1.00 43.03 138 LEU A C 1
ATOM 701 O O . LEU A 1 92 ? 35.697 24.608 51.563 1.00 41.83 138 LEU A O 1
ATOM 706 N N . TYR A 1 93 ? 34.052 25.060 53.012 1.00 40.89 139 TYR A N 1
ATOM 707 C CA . TYR A 1 93 ? 33.983 23.696 53.484 1.00 40.93 139 TYR A CA 1
ATOM 708 C C . TYR A 1 93 ? 32.628 23.452 54.080 1.00 42.72 139 TYR A C 1
ATOM 709 O O . TYR A 1 93 ? 32.012 24.335 54.685 1.00 40.29 139 TYR A O 1
ATOM 718 N N . ALA A 1 94 ? 32.106 22.254 53.797 1.00 42.24 140 ALA A N 1
ATOM 719 C CA . ALA A 1 94 ? 30.849 21.816 54.452 1.00 43.00 140 ALA A CA 1
ATOM 720 C C . ALA A 1 94 ? 31.031 20.422 54.917 1.00 43.66 140 ALA A C 1
ATOM 721 O O . ALA A 1 94 ? 31.765 19.612 54.282 1.00 43.07 140 ALA A O 1
ATOM 723 N N . TRP A 1 95 ? 30.409 20.085 56.032 1.00 43.86 141 TRP A N 1
ATOM 724 C CA . TRP A 1 95 ? 30.404 18.701 56.536 1.00 44.39 141 TRP A CA 1
ATOM 725 C C . TRP A 1 95 ? 28.966 18.429 56.904 1.00 44.61 141 TRP A C 1
ATOM 726 O O . TRP A 1 95 ? 28.284 19.272 57.476 1.00 41.19 141 TRP A O 1
ATOM 737 N N . ALA A 1 96 ? 28.485 17.237 56.575 1.00 44.21 142 ALA A N 1
ATOM 738 C CA . ALA A 1 96 ? 27.207 16.788 57.145 1.00 45.30 142 ALA A CA 1
ATOM 739 C C . ALA A 1 96 ? 27.401 15.373 57.559 1.00 46.94 142 ALA A C 1
ATOM 740 O O . ALA A 1 96 ? 28.230 14.688 56.991 1.00 46.95 142 ALA A O 1
ATOM 742 N N . ARG A 1 97 ? 26.697 15.007 58.607 1.00 46.63 143 ARG A N 1
ATOM 743 C CA . ARG A 1 97 ? 26.595 13.660 59.068 1.00 50.36 143 ARG A CA 1
ATOM 744 C C . ARG A 1 97 ? 26.122 12.777 57.898 1.00 50.85 143 ARG A C 1
ATOM 745 O O . ARG A 1 97 ? 25.119 13.101 57.226 1.00 49.79 143 ARG A O 1
ATOM 753 N N . ASN A 1 98 ? 26.904 11.738 57.615 1.00 52.85 144 ASN A N 1
ATOM 754 C CA . ASN A 1 98 ? 26.542 10.760 56.577 1.00 53.89 144 ASN A CA 1
ATOM 755 C C . ASN A 1 98 ? 26.440 11.309 55.140 1.00 55.16 144 ASN A C 1
ATOM 756 O O . ASN A 1 98 ? 25.695 10.784 54.288 1.00 55.59 144 ASN A O 1
ATOM 761 N N . ALA A 1 99 ? 27.188 12.364 54.853 1.00 55.49 145 ALA A N 1
ATOM 762 C CA . ALA A 1 99 ? 27.424 12.763 53.464 1.00 57.43 145 ALA A CA 1
ATOM 763 C C . ALA A 1 99 ? 28.853 12.372 53.112 1.00 58.46 145 ALA A C 1
ATOM 764 O O . ALA A 1 99 ? 29.682 12.204 53.988 1.00 59.10 145 ALA A O 1
ATOM 766 N N . PRO A 1 100 ? 29.148 12.196 51.836 1.00 61.39 146 PRO A N 1
ATOM 767 C CA . PRO A 1 100 ? 30.519 11.967 51.416 1.00 62.74 146 PRO A CA 1
ATOM 768 C C . PRO A 1 100 ? 31.391 13.205 51.699 1.00 64.17 146 PRO A C 1
ATOM 769 O O . PRO A 1 100 ? 30.919 14.340 51.599 1.00 63.71 146 PRO A O 1
ATOM 773 N N . PRO A 1 101 ? 32.641 12.989 52.083 1.00 65.93 147 PRO A N 1
ATOM 774 C CA . PRO A 1 101 ? 33.526 14.108 52.595 1.00 66.26 147 PRO A CA 1
ATOM 775 C C . PRO A 1 101 ? 33.837 15.378 51.737 1.00 67.21 147 PRO A C 1
ATOM 776 O O . PRO A 1 101 ? 34.016 16.477 52.291 1.00 69.66 147 PRO A O 1
ATOM 780 N N . THR A 1 102 ? 33.865 15.224 50.420 1.00 66.89 148 THR A N 1
ATOM 781 C CA . THR A 1 102 ? 34.521 16.127 49.426 1.00 65.20 148 THR A CA 1
ATOM 782 C C . THR A 1 102 ? 35.856 16.793 49.869 1.00 64.69 148 THR A C 1
ATOM 783 O O . THR A 1 102 ? 35.945 17.668 50.749 1.00 65.39 148 THR A O 1
ATOM 787 N N . ARG A 1 103 ? 36.895 16.268 49.237 1.00 61.84 149 ARG A N 1
ATOM 788 C CA . ARG A 1 103 ? 38.270 16.567 49.500 1.00 60.90 149 ARG A CA 1
ATOM 789 C C . ARG A 1 103 ? 38.789 17.542 48.485 1.00 56.26 149 ARG A C 1
ATOM 790 O O . ARG A 1 103 ? 38.307 17.576 47.312 1.00 57.07 149 ARG A O 1
ATOM 798 N N . LEU A 1 104 ? 39.786 18.303 48.910 1.00 49.00 150 LEU A N 1
ATOM 799 C CA . LEU A 1 104 ? 40.522 19.070 47.975 1.00 46.01 150 LEU A CA 1
ATOM 800 C C . LEU A 1 104 ? 41.432 18.148 47.147 1.00 45.46 150 LEU A C 1
ATOM 801 O O . LEU A 1 104 ? 42.263 17.433 47.690 1.00 46.18 150 LEU A O 1
ATOM 806 N N . PRO A 1 105 ? 41.280 18.165 45.834 1.00 44.74 151 PRO A N 1
ATOM 807 C CA . PRO A 1 105 ? 42.203 17.460 44.971 1.00 45.39 151 PRO A CA 1
ATOM 808 C C . PRO A 1 105 ? 43.589 17.928 45.207 1.00 42.21 151 PRO A C 1
ATOM 809 O O . PRO A 1 105 ? 43.802 19.050 45.684 1.00 41.82 151 PRO A O 1
ATOM 813 N N . LYS A 1 106 ? 44.553 17.046 44.906 1.00 42.22 152 LYS A N 1
ATOM 814 C CA . LYS A 1 106 ? 45.939 17.342 45.147 1.00 40.47 152 LYS A CA 1
ATOM 815 C C . LYS A 1 106 ? 46.420 18.519 44.287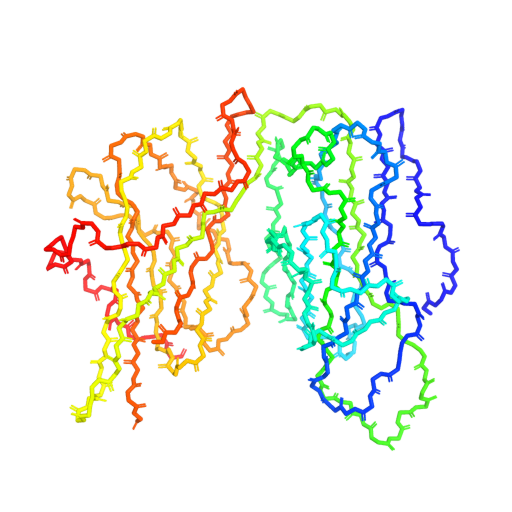 1.00 38.59 152 LYS A C 1
ATOM 816 O O . LYS A 1 106 ? 46.136 18.605 43.074 1.00 37.61 152 LYS A O 1
ATOM 822 N N . GLY A 1 107 ? 47.160 19.423 44.917 1.00 37.99 153 GLY A N 1
ATOM 823 C CA . GLY A 1 107 ? 47.563 20.678 44.287 1.00 38.00 153 GLY A CA 1
ATOM 824 C C . GLY A 1 107 ? 46.596 21.829 44.299 1.00 36.61 153 GLY A C 1
ATOM 825 O O . GLY A 1 107 ? 46.907 22.840 43.729 1.00 37.82 153 GLY A O 1
ATOM 826 N N . VAL A 1 108 ? 45.437 21.678 44.971 1.00 36.45 154 VAL A N 1
ATOM 827 C CA . VAL A 1 108 ? 44.423 22.643 45.070 1.00 35.98 154 VAL A CA 1
ATOM 828 C C . VAL A 1 108 ? 44.384 23.236 46.456 1.00 36.99 154 VAL A C 1
ATOM 829 O O . VAL A 1 108 ? 44.358 22.536 47.464 1.00 35.21 154 VAL A O 1
ATOM 833 N N . GLY A 1 109 ? 44.288 24.552 46.497 1.00 37.40 155 GLY A N 1
ATOM 834 C CA . GLY A 1 109 ? 44.081 25.223 47.792 1.00 36.06 155 GLY A CA 1
ATOM 835 C C . GLY A 1 109 ? 43.254 26.472 47.642 1.00 37.60 155 GLY A C 1
ATOM 836 O O . GLY A 1 109 ? 43.267 27.124 46.587 1.00 36.24 155 GLY A O 1
ATOM 837 N N . PHE A 1 110 ? 42.541 26.849 48.725 1.00 35.56 156 PHE A N 1
ATOM 838 C CA . PHE A 1 110 ? 41.876 28.124 48.702 1.00 37.21 156 PHE A CA 1
ATOM 839 C C . PHE A 1 110 ? 42.890 29.213 49.108 1.00 38.57 156 PHE A C 1
ATOM 840 O O . PHE A 1 110 ? 43.693 28.960 50.025 1.00 39.00 156 PHE A O 1
ATOM 848 N N . ARG A 1 111 ? 42.849 30.365 48.443 1.00 39.99 157 ARG A N 1
ATOM 849 C CA . ARG A 1 111 ? 43.822 31.423 48.705 1.00 39.30 157 ARG A CA 1
ATOM 850 C C . ARG A 1 111 ? 43.120 32.303 49.727 1.00 40.55 157 ARG A C 1
ATOM 851 O O . ARG A 1 111 ? 42.008 32.802 49.452 1.00 42.22 157 ARG A O 1
ATOM 859 N N . VAL A 1 112 ? 43.754 32.482 50.872 1.00 39.83 158 VAL A N 1
ATOM 860 C CA . VAL A 1 112 ? 43.278 33.365 51.894 1.00 39.03 158 VAL A CA 1
ATOM 861 C C . VAL A 1 112 ? 44.317 34.397 52.279 1.00 39.43 158 VAL A C 1
ATOM 862 O O . VAL A 1 112 ? 45.521 34.327 51.918 1.00 37.80 158 VAL A O 1
ATOM 866 N N . GLY A 1 113 ? 43.852 35.398 53.044 1.00 39.74 159 GLY A N 1
ATOM 867 C CA . GLY A 1 113 ? 44.816 36.428 53.505 1.00 41.88 159 GLY A CA 1
ATOM 868 C C . GLY A 1 113 ? 45.391 37.246 52.337 1.00 43.83 159 GLY A C 1
ATOM 869 O O . GLY A 1 113 ? 44.868 37.217 51.220 1.00 43.67 159 GLY A O 1
ATOM 870 N N . GLY A 1 114 ? 46.497 37.907 52.597 1.00 46.62 160 GLY A N 1
ATOM 871 C CA . GLY A 1 114 ? 47.144 38.761 51.599 1.00 49.54 160 GLY A CA 1
ATOM 872 C C . GLY A 1 114 ? 46.288 39.960 51.269 1.00 52.06 160 GLY A C 1
ATOM 873 O O . GLY A 1 114 ? 45.497 40.439 52.110 1.00 52.00 160 GLY A O 1
ATOM 874 N N . GLU A 1 115 ? 46.370 40.362 50.003 1.00 55.25 161 GLU A N 1
ATOM 875 C CA . GLU A 1 115 ? 45.797 41.609 49.546 1.00 56.78 161 GLU A CA 1
ATOM 876 C C . GLU A 1 115 ? 44.281 41.447 49.487 1.00 57.02 161 GLU A C 1
ATOM 877 O O . GLU A 1 115 ? 43.561 42.235 50.120 1.00 58.79 161 GLU A O 1
ATOM 883 N N . THR A 1 116 ? 43.816 40.424 48.800 1.00 57.09 162 THR A N 1
ATOM 884 C CA . THR A 1 116 ? 42.398 40.280 48.506 1.00 57.96 162 THR A CA 1
ATOM 885 C C . THR A 1 116 ? 41.755 39.047 49.076 1.00 55.82 162 THR A C 1
ATOM 886 O O . THR A 1 116 ? 40.566 38.747 48.785 1.00 59.02 162 THR A O 1
ATOM 890 N N . GLY A 1 117 ? 42.522 38.255 49.807 1.00 50.77 163 GLY A N 1
ATOM 891 C CA . GLY A 1 117 ? 41.961 37.052 50.310 1.00 47.11 163 GLY A CA 1
ATOM 892 C C . GLY A 1 117 ? 41.220 37.295 51.641 1.00 44.91 163 GLY A C 1
ATOM 893 O O . GLY A 1 117 ? 41.364 38.328 52.263 1.00 43.30 163 GLY A O 1
ATOM 894 N N . SER A 1 118 ? 40.423 36.324 52.059 1.00 43.34 164 SER A N 1
ATOM 895 C CA . SER A 1 118 ? 39.625 36.437 53.302 1.00 42.05 164 SER A CA 1
ATOM 896 C C . SER A 1 118 ? 40.555 36.561 54.506 1.00 42.52 164 SER A C 1
ATOM 897 O O . SER A 1 118 ? 41.552 35.855 54.629 1.00 39.62 164 SER A O 1
ATOM 900 N N . LYS A 1 119 ? 40.161 37.392 55.449 1.00 40.13 165 LYS A N 1
ATOM 901 C CA . LYS A 1 119 ? 40.958 37.585 56.640 1.00 40.17 165 LYS A CA 1
ATOM 902 C C . LYS A 1 119 ? 40.568 36.689 57.833 1.00 37.86 165 LYS A C 1
ATOM 903 O O . LYS A 1 119 ? 41.319 36.520 58.811 1.00 38.59 165 LYS A O 1
ATOM 909 N N . TYR A 1 120 ? 39.331 36.260 57.794 1.00 36.34 166 TYR A N 1
ATOM 910 C CA . TYR A 1 120 ? 38.748 35.499 58.869 1.00 36.42 166 TYR A CA 1
ATOM 911 C C . TYR A 1 120 ? 38.139 34.228 58.339 1.00 35.47 166 TYR A C 1
ATOM 912 O O . TYR A 1 120 ? 37.687 34.224 57.228 1.00 35.65 166 TYR A O 1
ATOM 921 N N . PHE A 1 121 ? 38.089 33.219 59.180 1.00 35.04 167 PHE A N 1
ATOM 922 C CA . PHE A 1 121 ? 37.239 32.049 59.002 1.00 35.54 167 PHE A CA 1
ATOM 923 C C . PHE A 1 121 ? 36.063 32.220 59.946 1.00 34.60 167 PHE A C 1
ATOM 924 O O . PHE A 1 121 ? 36.197 32.794 61.037 1.00 33.54 167 PHE A O 1
ATOM 932 N N . VAL A 1 122 ? 34.878 31.832 59.522 1.00 34.33 168 VAL A N 1
ATOM 933 C CA . VAL A 1 122 ? 33.741 31.795 60.390 1.00 33.82 168 VAL A CA 1
ATOM 934 C C . VAL A 1 122 ? 33.212 30.381 60.334 1.00 35.07 168 VAL A C 1
ATOM 935 O O . VAL A 1 122 ? 32.935 29.906 59.203 1.00 34.74 168 VAL A O 1
ATOM 939 N N . LEU A 1 123 ? 33.087 29.778 61.514 1.00 33.10 169 LEU A N 1
ATOM 940 C CA . LEU A 1 123 ? 32.544 28.401 61.643 1.00 34.30 169 LEU A CA 1
ATOM 941 C C . LEU A 1 123 ? 31.145 28.439 62.103 1.00 33.10 169 LEU A C 1
ATOM 942 O O . LEU A 1 123 ? 30.836 29.032 63.117 1.00 30.33 169 LEU A O 1
ATOM 947 N N . GLN A 1 124 ? 30.285 27.677 61.395 1.00 33.59 170 GLN A N 1
ATOM 948 C CA . GLN A 1 124 ? 28.924 27.520 61.758 1.00 35.29 170 GLN A CA 1
ATOM 949 C C . GLN A 1 124 ? 28.680 26.049 62.084 1.00 35.27 170 GLN A C 1
ATOM 950 O O . GLN A 1 124 ? 29.069 25.175 61.268 1.00 33.86 170 GLN A O 1
ATOM 956 N N . VAL A 1 125 ? 28.160 25.775 63.266 1.00 33.74 171 VAL A N 1
ATOM 957 C CA . VAL A 1 125 ? 27.884 24.394 63.736 1.00 35.76 171 VAL A CA 1
ATOM 958 C C . VAL A 1 125 ? 26.380 24.282 64.078 1.00 36.97 171 VAL A C 1
ATOM 959 O O . VAL A 1 125 ? 25.817 25.032 64.925 1.00 37.62 171 VAL A O 1
ATOM 963 N N . HIS A 1 126 ? 25.749 23.325 63.390 1.00 39.07 172 HIS A N 1
ATOM 964 C CA . HIS A 1 126 ? 24.329 23.041 63.515 1.00 40.91 172 HIS A CA 1
ATOM 965 C C . HIS A 1 126 ? 24.266 21.842 64.501 1.00 41.84 172 HIS A C 1
ATOM 966 O O . HIS A 1 126 ? 24.836 20.760 64.266 1.00 39.42 172 HIS A O 1
ATOM 973 N N . TYR A 1 127 ? 23.634 22.097 65.645 1.00 42.92 173 TYR A N 1
ATOM 974 C CA . TYR A 1 127 ? 23.384 21.100 66.652 1.00 44.40 173 TYR A CA 1
ATOM 975 C C . TYR A 1 127 ? 21.906 20.763 66.441 1.00 46.02 173 TYR A C 1
ATOM 976 O O . TYR A 1 127 ? 21.062 21.640 66.270 1.00 46.41 173 TYR A O 1
ATOM 985 N N . GLY A 1 128 ? 21.601 19.485 66.420 1.00 47.41 174 GLY A N 1
ATOM 986 C CA . GLY A 1 128 ? 20.237 19.081 66.098 1.00 47.99 174 GLY A CA 1
ATOM 987 C C . GLY A 1 128 ? 19.498 18.822 67.362 1.00 48.10 174 GLY A C 1
ATOM 988 O O . GLY A 1 128 ? 19.492 19.639 68.302 1.00 49.34 174 GLY A O 1
ATOM 989 N N . ASP A 1 129 ? 18.867 17.660 67.413 1.00 50.11 175 ASP A N 1
ATOM 990 C CA . ASP A 1 129 ? 18.063 17.309 68.572 1.00 49.86 175 ASP A CA 1
ATOM 991 C C . ASP A 1 129 ? 18.952 16.982 69.793 1.00 49.74 175 ASP A C 1
ATOM 992 O O . ASP A 1 129 ? 19.772 16.035 69.757 1.00 50.25 175 ASP A O 1
ATOM 997 N N . ILE A 1 130 ? 18.817 17.799 70.847 1.00 49.84 176 ILE A N 1
ATOM 998 C CA . ILE A 1 130 ? 19.418 17.475 72.156 1.00 50.88 176 ILE A CA 1
ATOM 999 C C . ILE A 1 130 ? 18.348 16.928 73.103 1.00 50.75 176 ILE A C 1
ATOM 1000 O O . ILE A 1 130 ? 17.159 16.894 72.737 1.00 50.80 176 ILE A O 1
ATOM 1005 N N . SER A 1 131 ? 18.773 16.499 74.298 1.00 51.45 177 SER A N 1
ATOM 1006 C CA . SER A 1 131 ? 17.870 16.010 75.343 1.00 50.88 177 SER A CA 1
ATOM 1007 C C . SER A 1 131 ? 17.753 17.026 76.476 1.00 50.89 177 SER A C 1
ATOM 1008 O O . SER A 1 131 ? 18.698 17.814 76.683 1.00 51.17 177 SER A O 1
ATOM 1011 N N . ALA A 1 132 ? 16.638 16.984 77.229 1.00 50.20 178 ALA A N 1
ATOM 1012 C CA . ALA A 1 132 ? 16.467 17.928 78.346 1.00 49.77 178 ALA A CA 1
ATOM 1013 C C . ALA A 1 132 ? 17.036 17.408 79.630 1.00 48.79 178 ALA A C 1
ATOM 1014 O O . ALA A 1 132 ? 16.642 17.876 80.693 1.00 50.59 178 ALA A O 1
ATOM 1016 N N . PHE A 1 133 ? 17.899 16.408 79.557 1.00 47.56 179 PHE A N 1
ATOM 1017 C CA . PHE A 1 133 ? 18.637 15.977 80.725 1.00 48.14 179 PHE A CA 1
ATOM 1018 C C . PHE A 1 133 ? 20.132 16.146 80.481 1.00 48.84 179 PHE A C 1
ATOM 1019 O O . PHE A 1 133 ? 20.952 15.682 81.261 1.00 50.00 179 PHE A O 1
ATOM 1027 N N . ARG A 1 134 ? 20.469 16.858 79.419 1.00 50.85 180 ARG A N 1
ATOM 1028 C CA . ARG A 1 134 ? 21.872 17.060 79.020 1.00 52.55 180 ARG A CA 1
ATOM 1029 C C . ARG A 1 134 ? 22.575 17.718 80.236 1.00 53.39 180 ARG A C 1
ATOM 1030 O O . ARG A 1 134 ? 22.066 18.680 80.826 1.00 53.12 180 ARG A O 1
ATOM 1038 N N . ASP A 1 135 ? 23.694 17.145 80.666 1.00 54.16 181 ASP A N 1
ATOM 1039 C CA . ASP A 1 135 ? 24.418 17.676 81.821 1.00 54.59 181 ASP A CA 1
ATOM 1040 C C . ASP A 1 135 ? 25.193 18.973 81.523 1.00 54.90 181 ASP A C 1
ATOM 1041 O O . ASP A 1 135 ? 26.125 19.328 82.258 1.00 55.23 181 ASP A O 1
ATOM 1046 N N . ASN A 1 136 ? 24.818 19.689 80.462 1.00 54.74 182 ASN A N 1
ATOM 1047 C CA . ASN A 1 136 ? 25.465 20.955 80.171 1.00 54.88 182 ASN A CA 1
ATOM 1048 C C . ASN A 1 136 ? 26.975 20.733 80.180 1.00 54.55 182 ASN A C 1
ATOM 1049 O O . ASN A 1 136 ? 27.747 21.557 80.698 1.00 53.84 182 ASN A O 1
ATOM 1054 N N . HIS A 1 137 ? 27.384 19.575 79.657 1.00 54.10 183 HIS A N 1
ATOM 1055 C CA . HIS A 1 137 ? 28.760 19.397 79.276 1.00 53.84 183 HIS A CA 1
ATOM 1056 C C . HIS A 1 137 ? 28.912 20.440 78.200 1.00 51.85 183 HIS A C 1
ATOM 1057 O O . HIS A 1 137 ? 27.934 20.891 77.595 1.00 51.10 183 HIS A O 1
ATOM 1064 N N . LYS A 1 138 ? 30.143 20.847 77.994 1.00 50.96 184 LYS A N 1
ATOM 1065 C CA . LYS A 1 138 ? 30.440 21.819 76.990 1.00 48.38 184 LYS A CA 1
ATOM 1066 C C . LYS A 1 138 ? 30.729 21.052 75.702 1.00 48.00 184 LYS A C 1
ATOM 1067 O O . LYS A 1 138 ? 31.132 19.901 75.762 1.00 48.51 184 LYS A O 1
ATOM 1073 N N . ASP A 1 139 ? 30.504 21.666 74.536 1.00 45.11 185 ASP A N 1
ATOM 1074 C CA . ASP A 1 139 ? 30.895 21.105 73.231 1.00 44.21 185 ASP A CA 1
ATOM 1075 C C . ASP A 1 139 ? 31.942 22.020 72.611 1.00 42.76 185 ASP A C 1
ATOM 1076 O O . ASP A 1 139 ? 31.813 23.221 72.683 1.00 41.20 185 ASP A O 1
ATOM 1081 N N . CYS A 1 140 ? 32.982 21.427 72.035 1.00 41.83 186 CYS A N 1
ATOM 1082 C CA . CYS A 1 140 ? 33.998 22.134 71.300 1.00 42.53 186 CYS A CA 1
ATOM 1083 C C . CYS A 1 140 ? 34.156 21.545 69.897 1.00 41.00 186 CYS A C 1
ATOM 1084 O O . CYS A 1 140 ? 35.266 21.409 69.401 1.00 41.95 186 CYS A O 1
ATOM 1087 N N . SER A 1 141 ? 33.048 21.239 69.240 1.00 38.62 187 SER A N 1
ATOM 1088 C CA . SER A 1 141 ? 33.096 20.814 67.867 1.00 39.34 187 SER A CA 1
ATOM 1089 C C . SER A 1 141 ? 33.721 21.889 66.901 1.00 39.56 187 SER A C 1
ATOM 1090 O O . SER A 1 141 ? 33.775 23.070 67.189 1.00 37.61 187 SER A O 1
ATOM 1093 N N . GLY A 1 142 ? 34.242 21.414 65.802 1.00 37.72 188 GLY A N 1
ATOM 1094 C CA . GLY A 1 142 ? 34.807 22.329 64.812 1.00 40.15 188 GLY A CA 1
ATOM 1095 C C . GLY A 1 142 ? 35.559 21.607 63.740 1.00 41.16 188 GLY A C 1
ATOM 1096 O O . GLY A 1 142 ? 35.259 20.438 63.421 1.00 40.78 188 GLY A O 1
ATOM 1097 N N . VAL A 1 143 ? 36.564 22.308 63.219 1.00 40.81 189 VAL A N 1
ATOM 1098 C CA . VAL A 1 143 ? 37.326 21.828 62.044 1.00 41.02 189 VAL A CA 1
ATOM 1099 C C . VAL A 1 143 ? 38.765 22.251 62.246 1.00 41.27 189 VAL A C 1
ATOM 1100 O O . VAL A 1 143 ? 39.020 23.387 62.747 1.00 41.09 189 VAL A O 1
ATOM 1104 N N . SER A 1 144 ? 39.728 21.364 61.927 1.00 40.73 190 SER A N 1
ATOM 1105 C CA . SER A 1 144 ? 41.127 21.752 61.898 1.00 40.08 190 SER A CA 1
ATOM 1106 C C . SER A 1 144 ? 41.474 22.070 60.461 1.00 38.83 190 SER A C 1
ATOM 1107 O O . SER A 1 144 ? 41.032 21.402 59.557 1.00 38.23 190 SER A O 1
ATOM 1110 N N . VAL A 1 145 ? 42.208 23.146 60.236 1.00 37.14 191 VAL A N 1
ATOM 1111 C CA . VAL A 1 145 ? 42.543 23.581 58.899 1.00 37.60 191 VAL A CA 1
ATOM 1112 C C . VAL A 1 145 ? 44.067 23.554 58.648 1.00 36.67 191 VAL A C 1
ATOM 1113 O O . VAL A 1 145 ? 44.839 24.073 59.440 1.00 35.89 191 VAL A O 1
ATOM 1117 N N . HIS A 1 146 ? 44.501 22.954 57.541 1.00 35.93 192 HIS A N 1
ATOM 1118 C CA . HIS A 1 146 ? 45.878 22.972 57.089 1.00 37.40 192 HIS A CA 1
ATOM 1119 C C . HIS A 1 146 ? 46.173 24.150 56.104 1.00 37.71 192 HIS A C 1
ATOM 1120 O O . HIS A 1 146 ? 45.695 24.139 54.986 1.00 37.57 192 HIS A O 1
ATOM 1127 N N . LEU A 1 147 ? 47.002 25.082 56.540 1.00 39.34 193 LEU A N 1
ATOM 1128 C CA . LEU A 1 147 ? 47.467 26.187 55.759 1.00 38.66 193 LEU A CA 1
ATOM 1129 C C . LEU A 1 147 ? 48.978 26.095 55.414 1.00 39.49 193 LEU A C 1
ATOM 1130 O O . LEU A 1 147 ? 49.818 25.631 56.204 1.00 39.76 193 LEU A O 1
ATOM 1135 N N . THR A 1 148 ? 49.312 26.588 54.230 1.00 40.45 194 THR A N 1
ATOM 1136 C CA . THR A 1 148 ? 50.674 26.638 53.800 1.00 39.12 194 THR A CA 1
ATOM 1137 C C . THR A 1 148 ? 50.889 27.946 53.157 1.00 40.27 194 THR A C 1
ATOM 1138 O O . THR A 1 148 ? 49.989 28.469 52.512 1.00 37.71 194 THR A O 1
ATOM 1142 N N . ARG A 1 149 ? 52.100 28.451 53.262 1.00 42.19 195 ARG A N 1
ATOM 1143 C CA . ARG A 1 149 ? 52.460 29.622 52.446 1.00 45.37 195 ARG A CA 1
ATOM 1144 C C . ARG A 1 149 ? 53.067 29.239 51.139 1.00 44.69 195 ARG A C 1
ATOM 1145 O O . ARG A 1 149 ? 53.351 30.097 50.309 1.00 46.41 195 ARG A O 1
ATOM 1153 N N . VAL A 1 150 ? 53.250 27.943 50.897 1.00 43.32 196 VAL A N 1
ATOM 1154 C CA . VAL A 1 150 ? 53.721 27.478 49.597 1.00 43.43 196 VAL A CA 1
ATOM 1155 C C . VAL A 1 150 ? 52.591 27.626 48.520 1.00 43.16 196 VAL A C 1
ATOM 1156 O O . VAL A 1 150 ? 51.493 27.062 48.662 1.00 41.17 196 VAL A O 1
ATOM 1160 N N . PRO A 1 151 ? 52.863 28.427 47.481 1.00 43.72 197 PRO A N 1
ATOM 1161 C CA . PRO A 1 151 ? 51.911 28.663 46.382 1.00 42.49 197 PRO A CA 1
ATOM 1162 C C . PRO A 1 151 ? 51.459 27.349 45.789 1.00 40.70 197 PRO A C 1
ATOM 1163 O O . PRO A 1 151 ? 52.274 26.434 45.559 1.00 40.13 197 PRO A O 1
ATOM 1167 N N . GLN A 1 152 ? 50.157 27.212 45.610 1.00 39.87 198 GLN A N 1
ATOM 1168 C CA . GLN A 1 152 ? 49.568 26.010 45.087 1.00 38.69 198 GLN A CA 1
ATOM 1169 C C . GLN A 1 152 ? 49.400 26.263 43.620 1.00 38.05 198 GLN A C 1
ATOM 1170 O O . GLN A 1 152 ? 49.022 27.363 43.237 1.00 38.71 198 GLN A O 1
ATOM 1176 N N . PRO A 1 153 ? 49.616 25.260 42.783 1.00 37.47 199 PRO A N 1
ATOM 1177 C CA . PRO A 1 153 ? 49.361 25.422 41.347 1.00 37.30 199 PRO A CA 1
ATOM 1178 C C . PRO A 1 153 ? 47.942 25.646 40.940 1.00 37.62 199 PRO A C 1
ATOM 1179 O O . PRO A 1 153 ? 47.737 26.178 39.866 1.00 36.20 199 PRO A O 1
ATOM 1183 N N . LEU A 1 154 ? 46.971 25.113 41.697 1.00 36.15 200 LEU A N 1
ATOM 1184 C CA . LEU A 1 154 ? 45.561 25.254 41.439 1.00 36.28 200 LEU A CA 1
ATOM 1185 C C . LEU A 1 154 ? 44.876 25.897 42.676 1.00 36.98 200 LEU A C 1
ATOM 1186 O O . LEU A 1 154 ? 45.202 25.561 43.798 1.00 35.49 200 LEU A O 1
ATOM 1191 N N . ILE A 1 155 ? 44.038 26.891 42.394 1.00 36.68 201 ILE A N 1
ATOM 1192 C CA . ILE A 1 155 ? 43.328 27.691 43.420 1.00 36.53 201 ILE A CA 1
ATOM 1193 C C . ILE A 1 155 ? 41.885 27.415 43.343 1.00 35.20 201 ILE A C 1
ATOM 1194 O O . ILE A 1 155 ? 41.291 27.409 42.245 1.00 35.29 201 ILE A O 1
ATOM 1199 N N . ALA A 1 156 ? 41.289 27.100 44.484 1.00 34.53 202 ALA A N 1
ATOM 1200 C CA . ALA A 1 156 ? 39.922 26.770 44.561 1.00 36.48 202 ALA A CA 1
ATOM 1201 C C . ALA A 1 156 ? 39.104 27.996 44.767 1.00 37.02 202 ALA A C 1
ATOM 1202 O O . ALA A 1 156 ? 39.589 29.071 45.232 1.00 37.45 202 ALA A O 1
ATOM 1204 N N . GLY A 1 157 ? 37.914 27.979 44.209 1.00 36.33 203 GLY A N 1
ATOM 1205 C CA . GLY A 1 157 ? 36.914 29.047 44.386 1.00 37.75 203 GLY A CA 1
ATOM 1206 C C . GLY A 1 157 ? 35.443 28.535 44.249 1.00 37.54 203 GLY A C 1
ATOM 1207 O O . GLY A 1 157 ? 35.241 27.342 44.120 1.00 38.97 203 GLY A O 1
ATOM 1208 N N . MET A 1 158 ? 34.488 29.451 44.302 1.00 37.58 204 MET A N 1
ATOM 1209 C CA . MET A 1 158 ? 33.120 29.157 44.294 1.00 39.43 204 MET A CA 1
ATOM 1210 C C . MET A 1 158 ? 32.413 30.001 43.239 1.00 39.46 204 MET A C 1
ATOM 1211 O O . MET A 1 158 ? 32.612 31.170 43.172 1.00 40.54 204 MET A O 1
ATOM 1216 N N . TYR A 1 159 ? 31.634 29.358 42.376 1.00 38.94 205 TYR A N 1
ATOM 1217 C CA . TYR A 1 159 ? 30.794 29.989 41.406 1.00 39.31 205 TYR A CA 1
ATOM 1218 C C . TYR A 1 159 ? 29.397 29.841 41.934 1.00 39.61 205 TYR A C 1
ATOM 1219 O O . TYR A 1 159 ? 28.860 28.726 42.009 1.00 42.00 205 TYR A O 1
ATOM 1228 N N . LEU A 1 160 ? 28.806 30.947 42.369 1.00 40.49 206 LEU A N 1
ATOM 1229 C CA . LEU A 1 160 ? 27.487 30.950 42.966 1.00 40.23 206 LEU A CA 1
ATOM 1230 C C . LEU A 1 160 ? 26.393 31.358 41.959 1.00 40.22 206 LEU A C 1
ATOM 1231 O O . LEU A 1 160 ? 26.360 32.458 41.505 1.00 40.08 206 LEU A O 1
ATOM 1236 N N . MET A 1 161 ? 25.484 30.442 41.655 1.00 38.95 207 MET A N 1
ATOM 1237 C CA . MET A 1 161 ? 24.366 30.775 40.750 1.00 40.21 207 MET A CA 1
ATOM 1238 C C . MET A 1 161 ? 23.171 31.029 41.651 1.00 41.25 207 MET A C 1
ATOM 1239 O O . MET A 1 161 ? 22.925 30.250 42.591 1.00 40.60 207 MET A O 1
ATOM 1244 N N . MET A 1 162 ? 22.495 32.139 41.463 1.00 43.01 208 MET A N 1
ATOM 1245 C CA . MET A 1 162 ? 21.306 32.402 42.274 1.00 46.06 208 MET A CA 1
ATOM 1246 C C . MET A 1 162 ? 20.131 32.950 41.480 1.00 45.13 208 MET A C 1
ATOM 1247 O O . MET A 1 162 ? 20.311 33.753 40.599 1.00 43.85 208 MET A O 1
ATOM 1252 N N . SER A 1 163 ? 18.949 32.548 41.895 1.00 45.71 209 SER A N 1
ATOM 1253 C CA . SER A 1 163 ? 17.715 33.002 41.269 1.00 48.44 209 SER A CA 1
ATOM 1254 C C . SER A 1 163 ? 17.162 34.118 42.096 1.00 52.31 209 SER A C 1
ATOM 1255 O O . SER A 1 163 ? 17.058 33.982 43.322 1.00 51.77 209 SER A O 1
ATOM 1258 N N . VAL A 1 164 ? 16.662 35.118 41.353 1.00 56.34 210 VAL A N 1
ATOM 1259 C CA . VAL A 1 164 ? 16.700 36.552 41.656 1.00 59.19 210 VAL A CA 1
ATOM 1260 C C . VAL A 1 164 ? 15.305 37.090 41.790 1.00 60.80 210 VAL A C 1
ATOM 1261 O O . VAL A 1 164 ? 15.076 38.077 42.474 1.00 62.19 210 VAL A O 1
ATOM 1265 N N . ASP A 1 165 ? 14.401 36.503 41.037 1.00 62.64 211 ASP A N 1
ATOM 1266 C CA . ASP A 1 165 ? 13.121 36.135 41.582 1.00 64.25 211 ASP A CA 1
ATOM 1267 C C . ASP A 1 165 ? 12.004 35.939 40.614 1.00 64.20 211 ASP A C 1
ATOM 1268 O O . ASP A 1 165 ? 11.404 36.860 40.056 1.00 63.82 211 ASP A O 1
ATOM 1273 N N . THR A 1 166 ? 11.832 34.639 40.409 1.00 64.49 212 THR A N 1
ATOM 1274 C CA . THR A 1 166 ? 10.604 34.019 40.040 1.00 64.82 212 THR A CA 1
ATOM 1275 C C . THR A 1 166 ? 9.646 34.129 41.230 1.00 64.77 212 THR A C 1
ATOM 1276 O O . THR A 1 166 ? 10.027 34.409 42.374 1.00 64.30 212 THR A O 1
ATOM 1280 N N . VAL A 1 167 ? 8.381 33.936 40.933 1.00 65.18 213 VAL A N 1
ATOM 1281 C CA . VAL A 1 167 ? 7.375 33.853 41.962 1.00 65.49 213 VAL A CA 1
ATOM 1282 C C . VAL A 1 167 ? 6.670 32.560 41.641 1.00 65.65 213 VAL A C 1
ATOM 1283 O O . VAL A 1 167 ? 6.677 32.134 40.486 1.00 65.76 213 VAL A O 1
ATOM 1287 N N . ILE A 1 168 ? 6.096 31.920 42.646 1.00 65.94 214 ILE A N 1
ATOM 1288 C CA . ILE A 1 168 ? 5.347 30.699 42.427 1.00 66.17 214 ILE A CA 1
ATOM 1289 C C . ILE A 1 168 ? 3.874 31.071 42.232 1.00 66.09 214 ILE A C 1
ATOM 1290 O O . ILE A 1 168 ? 3.117 31.074 43.197 1.00 66.90 214 ILE A O 1
ATOM 1295 N N . PRO A 1 169 ? 3.459 31.407 40.998 1.00 65.93 215 PRO A N 1
ATOM 1296 C CA . PRO A 1 169 ? 2.101 31.887 40.737 1.00 65.38 215 PRO A CA 1
ATOM 1297 C C . PRO A 1 169 ? 1.004 31.067 41.390 1.00 65.15 215 PRO A C 1
ATOM 1298 O O . PRO A 1 169 ? 1.184 29.869 41.583 1.00 65.48 215 PRO A O 1
ATOM 1302 N N . PRO A 1 170 ? -0.101 31.712 41.767 1.00 64.63 216 PRO A N 1
ATOM 1303 C CA . PRO A 1 170 ? -1.296 31.011 42.228 1.00 64.00 216 PRO A CA 1
ATOM 1304 C C . PRO A 1 170 ? -1.913 30.031 41.224 1.00 63.59 216 PRO A C 1
ATOM 1305 O O . PRO A 1 170 ? -2.229 30.395 40.083 1.00 63.45 216 PRO A O 1
ATOM 1309 N N . GLY A 1 171 ? -2.120 28.803 41.688 1.00 62.72 217 GLY A N 1
ATOM 1310 C CA . GLY A 1 171 ? -2.571 27.709 40.842 1.00 61.79 217 GLY A CA 1
ATOM 1311 C C . GLY A 1 171 ? -1.374 27.059 40.174 1.00 61.19 217 GLY A C 1
ATOM 1312 O O . GLY A 1 171 ? -1.397 26.841 38.963 1.00 61.77 217 GLY A O 1
ATOM 1313 N N . GLU A 1 172 ? -0.321 26.772 40.950 1.00 59.81 218 GLU A N 1
ATOM 1314 C CA . GLU A 1 172 ? 0.846 26.081 40.405 1.00 58.72 218 GLU A CA 1
ATOM 1315 C C . GLU A 1 172 ? 1.385 24.922 41.231 1.00 57.41 218 GLU A C 1
ATOM 1316 O O . GLU A 1 172 ? 1.726 25.058 42.415 1.00 57.97 218 GLU A O 1
ATOM 1322 N N . LYS A 1 173 ? 1.525 23.797 40.537 1.00 55.20 219 LYS A N 1
ATOM 1323 C CA . LYS A 1 173 ? 2.119 22.594 41.087 1.00 53.07 219 LYS A CA 1
ATOM 1324 C C . LYS A 1 173 ? 3.614 22.503 40.785 1.00 50.52 219 LYS A C 1
ATOM 1325 O O . LYS A 1 173 ? 4.339 21.917 41.576 1.00 50.90 219 LYS A O 1
ATOM 1331 N N . VAL A 1 174 ? 4.076 23.056 39.655 1.00 47.46 220 VAL A N 1
ATOM 1332 C CA . VAL A 1 174 ? 5.493 23.037 39.292 1.00 44.99 220 VAL A CA 1
ATOM 1333 C C . VAL A 1 174 ? 5.964 24.375 38.728 1.00 42.28 220 VAL A C 1
ATOM 1334 O O . VAL A 1 174 ? 5.366 24.904 37.839 1.00 42.16 220 VAL A O 1
ATOM 1338 N N . VAL A 1 175 ? 7.074 24.921 39.249 1.00 39.55 221 VAL A N 1
ATOM 1339 C CA . VAL A 1 175 ? 7.661 26.142 38.714 1.00 38.83 221 VAL A CA 1
ATOM 1340 C C . VAL A 1 175 ? 9.153 25.997 38.553 1.00 38.30 221 VAL A C 1
ATOM 1341 O O . VAL A 1 175 ? 9.850 25.466 39.441 1.00 35.24 221 VAL A O 1
ATOM 1345 N N . ASN A 1 176 ? 9.663 26.443 37.404 1.00 34.35 222 ASN A N 1
ATOM 1346 C CA . ASN A 1 176 ? 11.032 26.373 37.108 1.00 36.67 222 ASN A CA 1
ATOM 1347 C C . ASN A 1 176 ? 11.677 27.782 37.289 1.00 35.38 222 ASN A C 1
ATOM 1348 O O . ASN A 1 176 ? 11.206 28.804 36.802 1.00 37.63 222 ASN A O 1
ATOM 1353 N N . ALA A 1 177 ? 12.701 27.850 38.052 1.00 34.60 223 ALA A N 1
ATOM 1354 C CA . ALA A 1 177 ? 13.544 29.018 38.066 1.00 34.04 223 ALA A CA 1
ATOM 1355 C C . ALA A 1 177 ? 14.817 28.714 37.287 1.00 34.86 223 ALA A C 1
ATOM 1356 O O . ALA A 1 177 ? 15.626 27.842 37.690 1.00 34.69 223 ALA A O 1
ATOM 1358 N N . ASP A 1 178 ? 15.065 29.469 36.233 1.00 33.25 224 ASP A N 1
ATOM 1359 C CA . ASP A 1 178 ? 16.182 29.229 35.382 1.00 34.74 224 ASP A CA 1
ATOM 1360 C C . ASP A 1 178 ? 17.247 30.302 35.613 1.00 34.99 224 ASP A C 1
ATOM 1361 O O . ASP A 1 178 ? 16.922 31.439 35.810 1.00 37.11 224 ASP A O 1
ATOM 1366 N N . ILE A 1 179 ? 18.496 29.924 35.579 1.00 34.22 225 ILE A N 1
ATOM 1367 C CA . ILE A 1 179 ? 19.634 30.821 35.738 1.00 34.77 225 ILE A CA 1
ATOM 1368 C C . ILE A 1 179 ? 20.623 30.457 34.619 1.00 36.19 225 ILE A C 1
ATOM 1369 O O . ILE A 1 179 ? 20.888 29.271 34.405 1.00 34.98 225 ILE A O 1
ATOM 1374 N N . SER A 1 180 ? 21.226 31.450 33.928 1.00 36.35 226 SER A N 1
ATOM 1375 C CA . SER A 1 180 ? 22.266 31.198 32.935 1.00 36.26 226 SER A CA 1
ATOM 1376 C C . SER A 1 180 ? 23.156 32.487 32.784 1.00 37.43 226 SER A C 1
ATOM 1377 O O . SER A 1 180 ? 22.631 33.576 32.664 1.00 37.18 226 SER A O 1
ATOM 1380 N N . CYS A 1 181 ? 24.469 32.297 32.701 1.00 37.75 227 CYS A N 1
ATOM 1381 C CA . CYS A 1 181 ? 25.439 33.296 32.378 1.00 39.21 227 CYS A CA 1
ATOM 1382 C C . CYS A 1 181 ? 26.414 32.747 31.349 1.00 41.64 227 CYS A C 1
ATOM 1383 O O . CYS A 1 181 ? 26.697 31.513 31.311 1.00 39.03 227 CYS A O 1
ATOM 1386 N N . GLN A 1 182 ? 26.986 33.647 30.538 1.00 40.16 228 GLN A N 1
ATOM 1387 C CA . GLN A 1 182 ? 28.129 33.254 29.706 1.00 41.29 228 GLN A CA 1
ATOM 1388 C C . GLN A 1 182 ? 29.352 33.221 30.562 1.00 41.12 228 GLN A C 1
ATOM 1389 O O . GLN A 1 182 ? 29.520 33.991 31.511 1.00 41.52 228 GLN A O 1
ATOM 1395 N N . TYR A 1 183 ? 30.275 32.359 30.195 1.00 41.22 229 TYR A N 1
ATOM 1396 C CA . TYR A 1 183 ? 31.546 32.282 30.872 1.00 39.91 229 TYR A CA 1
ATOM 1397 C C . TYR A 1 183 ? 32.679 32.864 30.014 1.00 40.89 229 TYR A C 1
ATOM 1398 O O . TYR A 1 183 ? 32.802 32.519 28.847 1.00 41.97 229 TYR A O 1
ATOM 1407 N N . LYS A 1 184 ? 33.506 33.695 30.607 1.00 40.53 230 LYS A N 1
ATOM 1408 C CA . LYS A 1 184 ? 34.454 34.501 29.798 1.00 42.62 230 LYS A CA 1
ATOM 1409 C C . LYS A 1 184 ? 35.751 34.713 30.540 1.00 42.81 230 LYS A C 1
ATOM 1410 O O . LYS A 1 184 ? 36.458 35.646 30.261 1.00 42.64 230 LYS A O 1
ATOM 1416 N N . MET A 1 185 ? 36.096 33.776 31.419 1.00 40.96 231 MET A N 1
ATOM 1417 C CA . MET A 1 185 ? 37.365 33.803 32.115 1.00 40.60 231 MET A CA 1
ATOM 1418 C C . MET A 1 185 ? 38.261 32.677 31.537 1.00 37.72 231 MET A C 1
ATOM 1419 O O . MET A 1 185 ? 37.837 31.917 30.659 1.00 39.66 231 MET A O 1
ATOM 1424 N N . TYR A 1 186 ? 39.413 32.525 32.135 1.00 37.94 232 TYR A N 1
ATO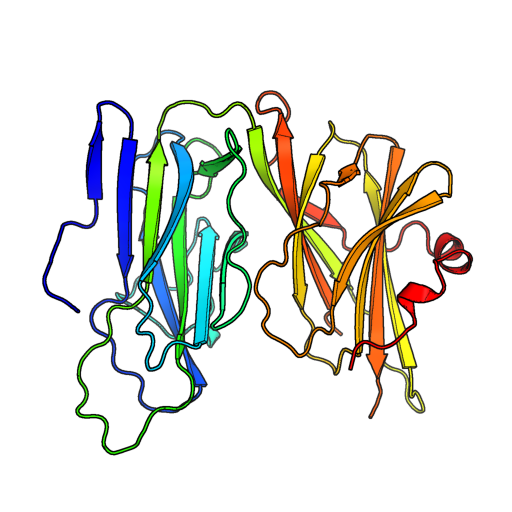M 1425 C CA . TYR A 1 186 ? 40.262 31.355 31.947 1.00 37.52 232 TYR A CA 1
ATOM 1426 C C . TYR A 1 186 ? 39.513 30.079 32.515 1.00 37.65 232 TYR A C 1
ATOM 1427 O O . TYR A 1 186 ? 38.593 30.227 33.264 1.00 36.55 232 TYR A O 1
ATOM 1436 N N . PRO A 1 187 ? 39.896 28.893 32.079 1.00 38.02 233 PRO A N 1
ATOM 1437 C CA . PRO A 1 187 ? 39.152 27.670 32.452 1.00 38.26 233 PRO A CA 1
ATOM 1438 C C . PRO A 1 187 ? 39.028 27.497 33.973 1.00 39.26 233 PRO A C 1
ATOM 1439 O O . PRO A 1 187 ? 39.957 27.766 34.752 1.00 38.55 233 PRO A O 1
ATOM 1443 N N . MET A 1 188 ? 37.859 27.018 34.354 1.00 38.59 234 MET A N 1
ATOM 1444 C CA . MET A 1 188 ? 37.656 26.495 35.720 1.00 37.23 234 MET A CA 1
ATOM 1445 C C . MET A 1 188 ? 37.225 25.039 35.631 1.00 37.78 234 MET A C 1
ATOM 1446 O O . MET A 1 188 ? 36.664 24.605 34.663 1.00 39.14 234 MET A O 1
ATOM 1451 N N . HIS A 1 189 ? 37.493 24.278 36.679 1.00 36.53 235 HIS A N 1
ATOM 1452 C CA . HIS A 1 189 ? 37.229 22.821 36.656 1.00 36.77 235 HIS A CA 1
ATOM 1453 C C . HIS A 1 189 ? 36.415 22.565 37.866 1.00 38.05 235 HIS A C 1
ATOM 1454 O O . HIS A 1 189 ? 36.852 22.792 38.979 1.00 36.51 235 HIS A O 1
ATOM 1461 N N . VAL A 1 190 ? 35.176 22.248 37.613 1.00 36.74 236 VAL A N 1
ATOM 1462 C CA . VAL A 1 190 ? 34.216 22.169 38.679 1.00 38.50 236 VAL A CA 1
ATOM 1463 C C . VAL A 1 190 ? 34.336 20.740 39.314 1.00 39.47 236 VAL A C 1
ATOM 1464 O O . VAL A 1 190 ? 34.260 19.694 38.579 1.00 42.44 236 VAL A O 1
ATOM 1468 N N . PHE A 1 191 ? 34.523 20.635 40.637 1.00 37.82 237 PHE A N 1
ATOM 1469 C CA . PHE A 1 191 ? 34.771 19.349 41.231 1.00 38.69 237 PHE A CA 1
ATOM 1470 C C . PHE A 1 191 ? 33.787 18.989 42.378 1.00 36.82 237 PHE A C 1
ATOM 1471 O O . PHE A 1 191 ? 33.771 17.838 42.888 1.00 37.04 237 PHE A O 1
ATOM 1479 N N . ALA A 1 192 ? 32.976 19.944 42.790 1.00 35.63 238 ALA A N 1
ATOM 1480 C CA . ALA A 1 192 ? 31.887 19.654 43.790 1.00 36.72 238 ALA A CA 1
ATOM 1481 C C . ALA A 1 192 ? 30.768 20.681 43.641 1.00 36.32 238 ALA A C 1
ATOM 1482 O O . ALA A 1 192 ? 30.973 21.774 43.125 1.00 38.11 238 ALA A O 1
ATOM 1484 N N . TYR A 1 193 ? 29.629 20.421 44.209 1.00 35.30 239 TYR A N 1
ATOM 1485 C CA . TYR A 1 193 ? 28.480 21.376 44.205 1.00 37.09 239 TYR A CA 1
ATOM 1486 C C . TYR A 1 193 ? 27.571 21.122 45.442 1.00 37.75 239 TYR A C 1
ATOM 1487 O O . TYR A 1 193 ? 27.546 20.016 45.966 1.00 37.41 239 TYR A O 1
ATOM 1496 N N . ARG A 1 194 ? 26.786 22.149 45.745 1.00 36.88 240 ARG A N 1
ATOM 1497 C CA . ARG A 1 194 ? 25.827 22.181 46.838 1.00 39.81 240 ARG A CA 1
ATOM 1498 C C . ARG A 1 194 ? 24.642 22.969 46.322 1.00 39.67 240 ARG A C 1
ATOM 1499 O O . ARG A 1 194 ? 24.845 23.923 45.532 1.00 38.86 240 ARG A O 1
ATOM 1507 N N . VAL A 1 195 ? 23.451 22.562 46.722 1.00 39.73 241 VAL A N 1
ATOM 1508 C CA . VAL A 1 195 ? 22.237 23.267 46.276 1.00 41.87 241 VAL A CA 1
ATOM 1509 C C . VAL A 1 195 ? 21.523 23.778 47.490 1.00 43.81 241 VAL A C 1
ATOM 1510 O O . VAL A 1 195 ? 21.629 23.159 48.568 1.00 43.31 241 VAL A O 1
ATOM 1514 N N . HIS A 1 196 ? 20.749 24.861 47.324 1.00 44.44 242 HIS A N 1
ATOM 1515 C CA . HIS A 1 196 ? 20.050 25.455 48.477 1.00 44.41 242 HIS A CA 1
ATOM 1516 C C . HIS A 1 196 ? 18.792 26.158 47.980 1.00 44.41 242 HIS A C 1
ATOM 1517 O O . HIS A 1 196 ? 18.870 27.002 47.089 1.00 42.22 242 HIS A O 1
ATOM 1524 N N . THR A 1 197 ? 17.655 25.744 48.530 1.00 44.82 243 THR A N 1
ATOM 1525 C CA . THR A 1 197 ? 16.434 26.506 48.486 1.00 46.05 243 THR A CA 1
ATOM 1526 C C . THR A 1 197 ? 15.818 26.577 49.897 1.00 48.08 243 THR A C 1
ATOM 1527 O O . THR A 1 197 ? 16.361 26.023 50.832 1.00 47.70 243 THR A O 1
ATOM 1531 N N . HIS A 1 198 ? 14.699 27.280 50.020 1.00 51.12 244 HIS A N 1
ATOM 1532 C CA . HIS A 1 198 ? 13.763 27.097 51.163 1.00 53.18 244 HIS A CA 1
ATOM 1533 C C . HIS A 1 198 ? 12.389 26.796 50.669 1.00 55.09 244 HIS A C 1
ATOM 1534 O O . HIS A 1 198 ? 11.603 26.066 51.351 1.00 56.64 244 HIS A O 1
ATOM 1541 N N . HIS A 1 199 ? 12.000 27.404 49.542 1.00 56.06 245 HIS A N 1
ATOM 1542 C CA . HIS A 1 199 ? 10.686 27.041 49.113 1.00 55.57 245 HIS A CA 1
ATOM 1543 C C . HIS A 1 199 ? 10.792 25.631 48.638 1.00 54.69 245 HIS A C 1
ATOM 1544 O O . HIS A 1 199 ? 11.819 25.240 48.051 1.00 56.33 245 HIS A O 1
ATOM 1551 N N . LEU A 1 200 ? 9.780 24.846 48.933 1.00 52.91 246 LEU A N 1
ATOM 1552 C CA . LEU A 1 200 ? 9.889 23.465 48.624 1.00 51.77 246 LEU A CA 1
ATOM 1553 C C . LEU A 1 200 ? 10.378 23.279 47.185 1.00 49.35 246 LEU A C 1
ATOM 1554 O O . LEU A 1 200 ? 9.694 23.437 46.159 1.00 44.38 246 LEU A O 1
ATOM 1559 N N . GLY A 1 201 ? 11.684 23.092 47.211 1.00 49.28 247 GLY A N 1
ATOM 1560 C CA . GLY A 1 201 ? 12.470 22.761 46.074 1.00 48.99 247 GLY A CA 1
ATOM 1561 C C . GLY A 1 201 ? 12.206 21.283 45.981 1.00 49.39 247 GLY A C 1
ATOM 1562 O O . GLY A 1 201 ? 12.084 20.608 47.027 1.00 50.46 247 GLY A O 1
ATOM 1563 N N . LYS A 1 202 ? 12.118 20.842 44.728 1.00 48.55 248 LYS A N 1
ATOM 1564 C CA . LYS A 1 202 ? 11.974 19.465 44.250 1.00 47.27 248 LYS A CA 1
ATOM 1565 C C . LYS A 1 202 ? 13.312 18.863 43.715 1.00 46.90 248 LYS A C 1
ATOM 1566 O O . LYS A 1 202 ? 13.632 17.670 43.951 1.00 48.04 248 LYS A O 1
ATOM 1572 N N . VAL A 1 203 ? 13.974 19.641 42.871 1.00 43.58 249 VAL A N 1
ATOM 1573 C CA . VAL A 1 203 ? 15.293 19.283 42.275 1.00 42.45 249 VAL A CA 1
ATOM 1574 C C . VAL A 1 203 ? 15.958 20.532 41.735 1.00 40.31 249 VAL A C 1
ATOM 1575 O O . VAL A 1 203 ? 15.307 21.437 41.249 1.00 40.46 249 VAL A O 1
ATOM 1579 N N . VAL A 1 204 ? 17.256 20.604 41.915 1.00 37.25 250 VAL A N 1
ATOM 1580 C CA . VAL A 1 204 ? 18.103 21.662 41.379 1.00 36.68 250 VAL A CA 1
ATOM 1581 C C . VAL A 1 204 ? 19.234 20.990 40.592 1.00 38.18 250 VAL A C 1
ATOM 1582 O O . VAL A 1 204 ? 19.873 20.058 41.095 1.00 36.82 250 VAL A O 1
ATOM 1586 N N . SER A 1 205 ? 19.473 21.470 39.349 1.00 36.16 251 SER A N 1
ATOM 1587 C CA . SER A 1 205 ? 20.483 20.894 38.453 1.00 35.96 251 SER A CA 1
ATOM 1588 C C . SER A 1 205 ? 21.277 22.041 37.912 1.00 35.32 251 SER A C 1
ATOM 1589 O O . SER A 1 205 ? 20.662 23.088 37.612 1.00 35.26 251 SER A O 1
ATOM 1592 N N . GLY A 1 206 ? 22.563 21.828 37.703 1.00 34.80 252 GLY A N 1
ATOM 1593 C CA . GLY A 1 206 ? 23.478 22.739 37.029 1.00 35.27 252 GLY A CA 1
ATOM 1594 C C . GLY A 1 206 ? 24.216 22.005 35.912 1.00 35.09 252 GLY A C 1
ATOM 1595 O O . GLY A 1 206 ? 24.473 20.785 36.029 1.00 34.42 252 GLY A O 1
ATOM 1596 N N . TYR A 1 207 ? 24.462 22.764 34.854 1.00 34.20 253 TYR A N 1
ATOM 1597 C CA . TYR A 1 207 ? 25.041 22.305 33.618 1.00 35.66 253 TYR A CA 1
ATOM 1598 C C . TYR A 1 207 ? 26.050 23.291 33.053 1.00 36.98 253 TYR A C 1
ATOM 1599 O O . TYR A 1 207 ? 25.925 24.500 33.239 1.00 36.21 253 TYR A O 1
ATOM 1608 N N . ARG A 1 208 ? 27.005 22.742 32.310 1.00 35.74 254 ARG A N 1
ATOM 1609 C CA . ARG A 1 208 ? 27.753 23.521 31.313 1.00 38.18 254 ARG A CA 1
ATOM 1610 C C . ARG A 1 208 ? 27.200 23.310 29.946 1.00 37.90 254 ARG A C 1
ATOM 1611 O O . ARG A 1 208 ? 26.987 22.151 29.560 1.00 39.85 254 ARG A O 1
ATOM 1619 N N . VAL A 1 209 ? 26.985 24.378 29.208 1.00 35.82 255 VAL A N 1
ATOM 1620 C CA . VAL A 1 209 ? 26.468 24.205 27.849 1.00 38.08 255 VAL A CA 1
ATOM 1621 C C . VAL A 1 209 ? 27.516 24.734 26.882 1.00 38.19 255 VAL A C 1
ATOM 1622 O O . VAL A 1 209 ? 27.968 25.900 27.029 1.00 38.12 255 VAL A O 1
ATOM 1626 N N . ARG A 1 210 ? 27.939 23.880 25.936 1.00 38.75 256 ARG A N 1
ATOM 1627 C CA . ARG A 1 210 ? 28.990 24.257 24.976 1.00 40.47 256 ARG A CA 1
ATOM 1628 C C . ARG A 1 210 ? 28.499 23.840 23.597 1.00 39.95 256 ARG A C 1
ATOM 1629 O O . ARG A 1 210 ? 28.068 22.715 23.396 1.00 40.46 256 ARG A O 1
ATOM 1637 N N . ASN A 1 211 ? 28.481 24.805 22.694 1.00 43.86 257 ASN A N 1
ATOM 1638 C CA . ASN A 1 211 ? 27.928 24.615 21.361 1.00 44.37 257 ASN A CA 1
ATOM 1639 C C . ASN A 1 211 ? 26.619 23.863 21.392 1.00 45.46 257 ASN A C 1
ATOM 1640 O O . ASN A 1 211 ? 26.498 22.868 20.720 1.00 45.88 257 ASN A O 1
ATOM 1645 N N . GLY A 1 212 ? 25.683 24.330 22.244 1.00 45.11 258 GLY A N 1
ATOM 1646 C CA . GLY A 1 212 ? 24.389 23.742 22.382 1.00 44.11 258 GLY A CA 1
ATOM 1647 C C . GLY A 1 212 ? 24.275 22.433 23.070 1.00 42.99 258 GLY A C 1
ATOM 1648 O O . GLY A 1 212 ? 23.160 21.993 23.275 1.00 44.45 258 GLY A O 1
ATOM 1649 N N . GLN A 1 213 ? 25.377 21.839 23.509 1.00 42.49 259 GLN A N 1
ATOM 1650 C CA . GLN A 1 213 ? 25.371 20.520 24.142 1.00 42.22 259 GLN A CA 1
ATOM 1651 C C . GLN A 1 213 ? 25.505 20.728 25.671 1.00 40.96 259 GLN A C 1
ATOM 1652 O O . GLN A 1 213 ? 26.402 21.448 26.111 1.00 39.80 259 GLN A O 1
ATOM 1658 N N . TRP A 1 214 ? 24.590 20.145 26.397 1.00 39.25 260 TRP A N 1
ATOM 1659 C CA . TRP A 1 214 ? 24.548 20.230 27.873 1.00 39.32 260 TRP A CA 1
ATOM 1660 C C . TRP A 1 214 ? 25.322 19.082 28.579 1.00 38.96 260 TRP A C 1
ATOM 1661 O O . TRP A 1 214 ? 25.164 17.878 28.279 1.00 38.78 260 TRP A O 1
ATOM 1672 N N . THR A 1 215 ? 26.17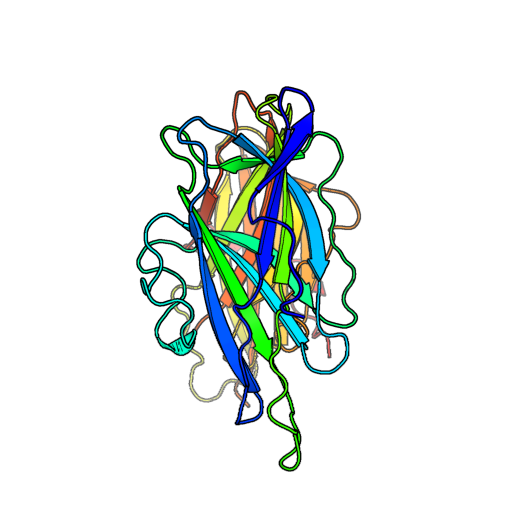8 19.454 29.525 1.00 38.16 261 THR A N 1
ATOM 1673 C CA . THR A 1 215 ? 26.943 18.507 30.354 1.00 37.46 261 THR A CA 1
ATOM 1674 C C . THR A 1 215 ? 26.628 18.761 31.824 1.00 36.47 261 THR A C 1
ATOM 1675 O O . THR A 1 215 ? 26.756 19.881 32.254 1.00 35.44 261 THR A O 1
ATOM 1679 N N . LEU 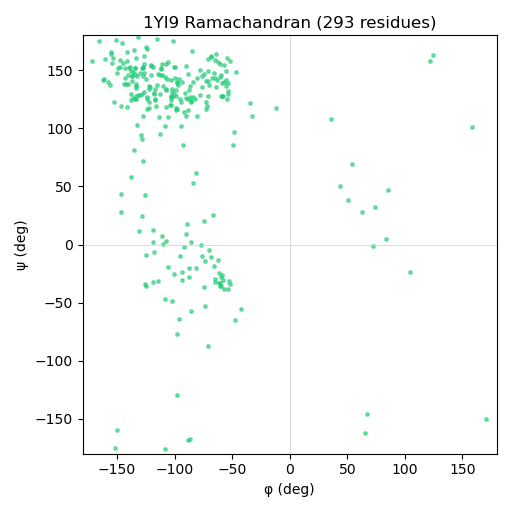A 1 216 ? 26.055 17.760 32.467 1.00 37.64 262 LEU A N 1
ATOM 1680 C CA . LEU A 1 216 ? 25.636 17.829 33.883 1.00 36.85 262 LEU A CA 1
ATOM 1681 C C . LEU A 1 216 ? 26.846 18.127 34.729 1.00 38.76 262 LEU A C 1
ATOM 1682 O O . LEU A 1 216 ? 27.872 17.567 34.533 1.00 38.20 262 LEU A O 1
ATOM 1687 N N . ILE A 1 217 ? 26.705 19.149 35.555 1.00 38.14 263 ILE A N 1
ATOM 1688 C CA . ILE A 1 217 ? 27.575 19.383 36.712 1.00 38.14 263 ILE A CA 1
ATOM 1689 C C . ILE A 1 217 ? 27.047 18.589 37.919 1.00 37.77 263 ILE A C 1
ATOM 1690 O O . ILE A 1 217 ? 27.758 17.781 38.525 1.00 38.15 263 ILE A O 1
ATOM 1695 N N . GLY A 1 218 ? 25.818 18.808 38.301 1.00 35.59 264 GLY A N 1
ATOM 1696 C CA . GLY A 1 218 ? 25.281 18.036 39.358 1.00 35.41 264 GLY A CA 1
ATOM 1697 C C . GLY A 1 218 ? 23.822 18.296 39.498 1.00 34.91 264 GLY A C 1
ATOM 1698 O O . GLY A 1 218 ? 23.324 19.348 39.022 1.00 35.76 264 GLY A O 1
ATOM 1699 N N . ARG A 1 219 ? 23.135 17.366 40.089 1.00 33.47 265 ARG A N 1
ATOM 1700 C CA . ARG A 1 219 ? 21.701 17.530 40.394 1.00 35.97 265 ARG A CA 1
ATOM 1701 C C . ARG A 1 219 ? 21.362 16.886 41.770 1.00 37.22 265 ARG A C 1
ATOM 1702 O O . ARG A 1 219 ? 21.896 15.805 42.068 1.00 38.35 265 ARG A O 1
ATOM 1710 N N . GLN A 1 220 ? 20.536 17.560 42.581 1.00 37.87 266 GLN A N 1
ATOM 1711 C CA . GLN A 1 220 ? 20.164 17.068 43.894 1.00 37.34 266 GLN A CA 1
ATOM 1712 C C . GLN A 1 220 ? 18.836 17.606 44.346 1.00 38.37 266 GLN A C 1
ATOM 1713 O O . GLN A 1 220 ? 18.390 18.626 43.850 1.00 36.53 266 GLN A O 1
ATOM 1719 N N . ASN A 1 221 ? 18.195 16.882 45.258 1.00 37.69 267 ASN A N 1
ATOM 1720 C CA . ASN A 1 221 ? 16.988 17.403 45.923 1.00 40.00 267 ASN A CA 1
ATOM 1721 C C . ASN A 1 221 ? 17.506 18.377 46.973 1.00 41.35 267 ASN A C 1
ATOM 1722 O O . ASN A 1 221 ? 18.336 18.004 47.786 1.00 41.11 267 ASN A O 1
ATOM 1727 N N . PRO A 1 222 ? 16.990 19.597 46.989 1.00 43.13 268 PRO A N 1
ATOM 1728 C CA . PRO A 1 222 ? 17.511 20.614 47.900 1.00 44.93 268 PRO A CA 1
ATOM 1729 C C . PRO A 1 222 ? 17.105 20.384 49.345 1.00 46.66 268 PRO A C 1
ATOM 1730 O O . PRO A 1 222 ? 17.701 20.962 50.242 1.00 46.76 268 PRO A O 1
ATOM 1734 N N . GLN A 1 223 ? 16.128 19.518 49.560 1.00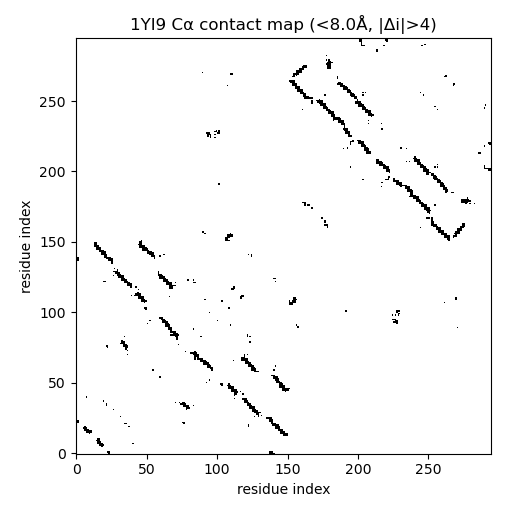 4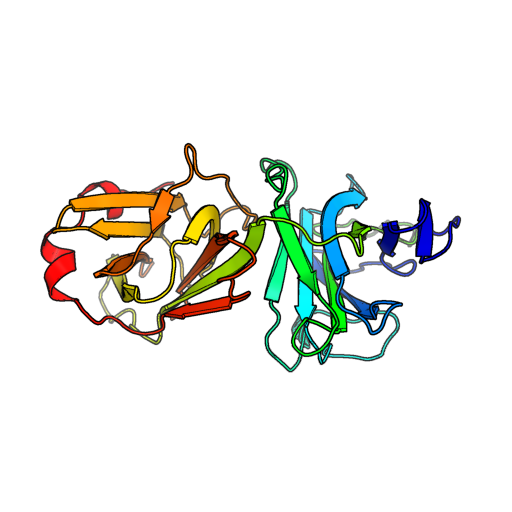9.38 269 GLN A N 1
ATOM 1735 C CA . GLN A 1 223 ? 15.644 19.203 50.905 1.00 51.50 269 GLN A CA 1
ATOM 1736 C C . GLN A 1 223 ? 16.561 18.251 51.691 1.00 53.89 269 GLN A C 1
ATOM 1737 O O . GLN A 1 223 ? 16.249 17.896 52.804 1.00 53.58 269 GLN A O 1
ATOM 1743 N N . LEU A 1 224 ? 17.673 17.779 51.135 1.00 56.14 270 LEU A N 1
ATOM 1744 C CA . LEU A 1 224 ? 18.531 16.897 51.966 1.00 58.02 270 LEU A CA 1
ATOM 1745 C C . LEU A 1 224 ? 19.937 17.461 52.285 1.00 59.11 270 LEU A C 1
ATOM 1746 O O . LEU A 1 224 ? 20.222 18.595 51.893 1.00 59.08 270 LEU A O 1
ATOM 1751 N N . PRO A 1 225 ? 20.761 16.761 53.089 1.00 60.97 271 PRO A N 1
ATOM 1752 C CA . PRO A 1 225 ? 22.031 17.331 53.591 1.00 60.68 271 PRO A CA 1
ATOM 1753 C C . PRO A 1 225 ? 22.710 18.291 52.621 1.00 61.24 271 PRO A C 1
ATOM 1754 O O . PRO A 1 225 ? 23.219 17.867 51.579 1.00 62.33 271 PRO A O 1
ATOM 1758 N N . GLN A 1 226 ? 22.729 19.573 52.967 1.00 61.95 272 GLN A N 1
ATOM 1759 C CA . GLN A 1 226 ? 23.321 20.586 52.087 1.00 60.97 272 GLN A CA 1
ATOM 1760 C C . GLN A 1 226 ? 24.846 20.673 52.299 1.00 60.25 272 GLN A C 1
ATOM 1761 O O . GLN A 1 226 ? 25.381 21.763 52.574 1.00 59.46 272 GLN A O 1
ATOM 1767 N N . ALA A 1 227 ? 25.546 19.538 52.220 1.00 58.15 273 ALA A N 1
ATOM 1768 C CA . ALA A 1 227 ? 27.010 19.607 52.035 1.00 55.69 273 ALA A CA 1
ATOM 1769 C C . ALA A 1 227 ? 27.380 19.654 50.541 1.00 53.26 273 ALA A C 1
ATOM 1770 O O . ALA A 1 227 ? 26.502 19.729 49.678 1.00 53.33 273 ALA A O 1
ATOM 1772 N N . PHE A 1 228 ? 28.666 19.468 50.245 1.00 50.78 274 PHE A N 1
ATOM 1773 C CA . PHE A 1 228 ? 29.154 19.459 48.865 1.00 47.33 274 PHE A CA 1
ATOM 1774 C C . PHE A 1 228 ? 29.218 18.010 48.394 1.00 47.90 274 PHE A C 1
ATOM 1775 O O . PHE A 1 228 ? 29.786 17.092 49.105 1.00 48.96 274 PHE A O 1
ATOM 1783 N N . TYR A 1 229 ? 28.546 17.770 47.266 1.00 42.18 275 TYR A N 1
ATOM 1784 C CA . TYR A 1 229 ? 28.619 16.470 46.625 1.00 42.94 275 TYR A CA 1
ATOM 1785 C C . TYR A 1 229 ? 29.722 16.505 45.571 1.00 40.95 275 TYR A C 1
ATOM 1786 O O . TYR A 1 229 ? 29.839 17.508 44.885 1.00 37.51 275 TYR A O 1
ATOM 1795 N N . PRO A 1 230 ? 30.521 15.440 45.435 1.00 41.13 276 PRO A N 1
ATOM 1796 C CA . PRO A 1 230 ? 31.609 15.457 44.459 1.00 42.26 276 PRO A CA 1
ATOM 1797 C C . PRO A 1 230 ? 31.032 15.303 43.065 1.00 43.57 276 PRO A C 1
ATOM 1798 O O . PRO A 1 230 ? 30.033 14.607 42.864 1.00 46.00 276 PRO A O 1
ATOM 1802 N N . VAL A 1 231 ? 31.658 15.931 42.092 1.00 42.94 277 VAL A N 1
ATOM 1803 C CA . VAL A 1 231 ? 31.308 15.746 40.642 1.00 43.80 277 VAL A CA 1
ATOM 1804 C C . VAL A 1 231 ? 32.026 14.494 40.224 1.00 47.35 277 VAL A C 1
ATOM 1805 O O . VAL A 1 231 ? 33.232 14.355 40.419 1.00 50.01 277 VAL A O 1
ATOM 1809 N N . GLU A 1 232 ? 31.294 13.547 39.677 1.00 48.30 278 GLU A N 1
ATOM 1810 C CA . GLU A 1 232 ? 31.907 12.290 39.265 1.00 48.33 278 GLU A CA 1
ATOM 1811 C C . GLU A 1 232 ? 33.302 12.516 38.542 1.00 48.70 278 GLU A C 1
ATOM 1812 O O . GLU A 1 232 ? 34.362 11.975 38.951 1.00 49.53 278 GLU A O 1
ATOM 1818 N N . HIS A 1 233 ? 33.306 13.326 37.495 1.00 44.82 279 HIS A N 1
ATOM 1819 C CA . HIS A 1 233 ? 34.563 13.619 36.796 1.00 45.64 279 HIS A CA 1
ATOM 1820 C C . HIS A 1 233 ? 34.504 15.107 36.569 1.00 42.73 279 HIS A C 1
ATOM 1821 O O . HIS A 1 233 ? 33.484 15.589 36.090 1.00 43.17 279 HIS A O 1
ATOM 1828 N N . PRO A 1 234 ? 35.511 15.815 36.995 1.00 43.76 280 PRO A N 1
ATOM 1829 C CA . PRO A 1 234 ? 35.445 17.267 37.007 1.00 43.13 280 PRO A CA 1
ATOM 1830 C C . PRO A 1 234 ? 35.145 17.847 35.612 1.00 41.61 280 PRO A C 1
ATOM 1831 O O . PRO A 1 234 ? 35.621 17.319 34.585 1.00 42.64 280 PRO A O 1
ATOM 1835 N N . VAL A 1 235 ? 34.326 18.856 35.612 1.00 39.76 281 VAL A N 1
ATOM 1836 C CA . VAL A 1 235 ? 33.808 19.439 34.374 1.00 38.92 281 VAL A CA 1
ATOM 1837 C C . VAL A 1 235 ? 34.572 20.742 34.118 1.00 37.61 281 VAL A C 1
ATOM 1838 O O . VAL A 1 235 ? 34.521 21.648 34.938 1.00 37.36 281 VAL A O 1
ATOM 1842 N N . ASP A 1 236 ? 35.202 20.866 32.930 1.00 36.74 282 ASP A N 1
ATOM 1843 C CA . ASP A 1 236 ? 35.932 22.044 32.610 1.00 37.96 282 ASP A CA 1
ATOM 1844 C C . ASP A 1 236 ? 34.953 23.023 32.014 1.00 36.31 282 ASP A C 1
ATOM 1845 O O . ASP A 1 236 ? 34.104 22.625 31.178 1.00 37.69 282 ASP A O 1
ATOM 1850 N N . VAL A 1 237 ? 35.018 24.289 32.395 1.00 37.52 283 VAL A N 1
ATOM 1851 C CA . VAL A 1 237 ? 34.166 25.297 31.882 1.00 36.78 283 VAL A CA 1
ATOM 1852 C C . VAL A 1 237 ? 35.099 26.354 31.332 1.00 37.06 283 VAL A C 1
ATOM 1853 O O . VAL A 1 237 ? 36.062 26.794 31.996 1.00 36.56 283 VAL A O 1
ATOM 1857 N N . THR A 1 238 ? 34.895 26.726 30.066 1.00 38.07 284 THR A N 1
ATOM 1858 C CA . THR A 1 238 ? 35.865 27.614 29.385 1.00 38.14 284 THR A CA 1
ATOM 1859 C C . THR A 1 238 ? 35.149 28.737 28.649 1.00 38.37 284 THR A C 1
ATOM 1860 O O . THR A 1 238 ? 33.987 28.702 28.466 1.00 36.85 284 THR A O 1
ATOM 1864 N N . PHE A 1 239 ? 35.913 29.787 28.357 1.00 38.43 285 PHE A N 1
ATOM 1865 C CA . PHE A 1 239 ? 35.464 30.920 27.481 1.00 39.33 285 PHE A CA 1
ATOM 1866 C C . PHE A 1 239 ? 34.573 30.497 26.391 1.00 38.66 285 PHE A C 1
ATOM 1867 O O . PHE A 1 239 ? 34.903 29.616 25.622 1.00 41.50 285 PHE A O 1
ATOM 1875 N N . GLY A 1 240 ? 33.390 31.061 26.368 1.00 39.15 286 GLY A N 1
ATOM 1876 C CA . GLY A 1 240 ? 32.337 30.745 25.393 1.00 40.02 286 GLY A CA 1
ATOM 1877 C C . GLY A 1 240 ? 31.218 29.879 25.948 1.00 39.00 286 GLY A C 1
ATOM 1878 O O . GLY A 1 240 ? 30.162 29.811 25.339 1.00 40.76 286 GLY A O 1
ATOM 1879 N N . ASP A 1 241 ? 31.476 29.103 27.026 1.00 38.68 287 ASP A N 1
ATOM 1880 C CA . ASP A 1 241 ? 30.516 28.210 27.605 1.00 39.03 287 ASP A CA 1
ATOM 1881 C C . ASP A 1 241 ? 29.459 28.989 28.289 1.00 38.93 287 ASP A C 1
ATOM 1882 O O . ASP A 1 241 ? 29.627 30.156 28.608 1.00 38.63 287 ASP A O 1
ATOM 1887 N N . ILE A 1 242 ? 28.316 28.366 28.504 1.00 39.87 288 ILE A N 1
ATOM 1888 C CA . ILE A 1 242 ? 27.290 28.979 29.345 1.00 40.70 288 ILE A CA 1
ATOM 1889 C C . ILE A 1 242 ? 27.106 28.042 30.573 1.00 39.03 288 ILE A C 1
ATOM 1890 O O . ILE A 1 242 ? 27.031 26.841 30.438 1.00 39.49 288 ILE A O 1
ATOM 1895 N N . LEU A 1 243 ? 27.065 28.628 31.737 1.00 38.98 289 LEU A N 1
ATOM 1896 C CA . LEU A 1 243 ? 26.566 27.928 32.939 1.00 40.26 289 LEU A CA 1
ATOM 1897 C C . LEU A 1 243 ? 25.063 28.090 33.045 1.00 38.40 289 LEU A C 1
ATOM 1898 O O . LEU A 1 243 ? 24.559 29.220 32.952 1.00 39.50 289 LEU A O 1
ATOM 1903 N N . ALA A 1 244 ? 24.357 26.984 33.294 1.00 37.40 290 ALA A N 1
ATOM 1904 C CA . ALA A 1 244 ? 22.924 27.028 33.384 1.00 36.82 290 ALA A CA 1
ATOM 1905 C C . ALA A 1 244 ? 22.431 26.203 34.536 1.00 36.29 290 ALA A C 1
ATOM 1906 O O . ALA A 1 244 ? 22.941 25.100 34.742 1.00 39.13 290 ALA A O 1
ATOM 1908 N N . ALA A 1 245 ? 21.374 26.660 35.156 1.00 36.45 291 ALA A N 1
ATOM 1909 C CA . ALA A 1 245 ? 20.758 25.874 36.221 1.00 37.51 291 ALA A CA 1
ATOM 1910 C C . ALA A 1 245 ? 19.300 26.009 36.197 1.00 36.70 291 ALA A C 1
ATOM 1911 O O . ALA A 1 245 ? 18.755 27.057 35.705 1.00 38.84 291 ALA A O 1
ATOM 1913 N N . ARG A 1 246 ? 18.590 24.961 36.671 1.00 35.99 292 ARG A N 1
ATOM 1914 C CA . ARG A 1 246 ? 17.191 25.019 36.853 1.00 35.74 292 ARG A CA 1
ATOM 1915 C C . ARG A 1 246 ? 16.837 24.499 38.231 1.00 35.85 292 ARG A C 1
ATOM 1916 O O . ARG A 1 246 ? 17.237 23.393 38.561 1.00 32.83 292 ARG A O 1
ATOM 1924 N N . CYS A 1 247 ? 16.047 25.302 38.953 1.00 34.73 293 CYS A N 1
ATOM 1925 C CA . CYS A 1 247 ? 15.508 24.931 40.192 1.00 35.39 293 CYS A CA 1
ATOM 1926 C C . CYS A 1 247 ? 14.097 24.589 39.909 1.00 33.30 293 CYS A C 1
ATOM 1927 O O . CYS A 1 247 ? 13.344 25.433 39.358 1.00 33.01 293 CYS A O 1
ATOM 1930 N N . VAL A 1 248 ? 13.660 23.426 40.326 1.00 32.32 294 VAL A N 1
ATOM 1931 C CA . VAL A 1 248 ? 12.271 23.064 40.187 1.00 34.43 294 VAL A CA 1
ATOM 1932 C C . VAL A 1 248 ? 11.530 23.159 41.541 1.00 35.66 294 VAL A C 1
ATOM 1933 O O . VAL A 1 248 ? 11.893 22.410 42.450 1.00 33.62 294 VAL A O 1
ATOM 1937 N N . PHE A 1 249 ? 10.483 24.006 41.608 1.00 35.75 295 PHE A N 1
ATOM 1938 C CA . PHE A 1 249 ? 9.723 24.287 42.845 1.00 37.74 295 PHE A CA 1
ATOM 1939 C C . PHE A 1 249 ? 8.341 23.745 42.747 1.00 40.36 295 PHE A C 1
ATOM 1940 O O . PHE A 1 249 ? 7.774 23.703 41.674 1.00 37.88 295 PHE A O 1
ATOM 1948 N N . THR A 1 250 ? 7.766 23.397 43.885 1.00 44.70 296 THR A N 1
ATOM 1949 C CA . THR A 1 250 ? 6.402 22.999 43.923 1.00 48.22 296 THR A CA 1
ATOM 1950 C C . THR A 1 250 ? 5.581 24.059 44.647 1.00 50.46 296 THR A C 1
ATOM 1951 O O . THR A 1 250 ? 6.095 24.852 45.432 1.00 51.89 296 THR A O 1
ATOM 1955 N N . GLY A 1 251 ? 4.314 24.094 44.340 1.00 53.18 297 GLY A N 1
ATOM 1956 C CA . GLY A 1 251 ? 3.385 24.873 45.130 1.00 55.40 297 GLY A CA 1
ATOM 1957 C C . GLY A 1 251 ? 3.250 24.151 46.455 1.00 56.48 297 GLY A C 1
ATOM 1958 O O . GLY A 1 251 ? 3.997 24.428 47.404 1.00 56.91 297 GLY A O 1
ATOM 1959 N N . GLU A 1 252 ? 2.319 23.199 46.492 1.00 57.32 298 GLU A N 1
ATOM 1960 C CA . GLU A 1 252 ? 2.101 22.379 47.667 1.00 57.53 298 GLU A CA 1
ATOM 1961 C C . GLU A 1 252 ? 1.671 20.958 47.257 1.00 58.11 298 GLU A C 1
ATOM 1962 O O . GLU A 1 252 ? 0.472 20.590 47.284 1.00 58.31 298 GLU A O 1
ATOM 1968 N N . GLU A 1 267 ? 11.375 33.696 44.953 1.00 57.30 313 GLU A N 1
ATOM 1969 C CA . GLU A 1 267 ? 12.043 32.770 45.899 1.00 56.42 313 GLU A CA 1
ATOM 1970 C C . GLU A 1 267 ? 13.432 32.265 45.570 1.00 55.08 313 GLU A C 1
ATOM 1971 O O . GLU A 1 267 ? 13.848 32.346 44.411 1.00 56.44 313 GLU A O 1
ATOM 1977 N N . ILE A 1 268 ? 14.116 31.720 46.614 1.00 53.64 314 ILE A N 1
ATOM 1978 C CA . ILE A 1 268 ? 15.587 31.442 46.614 1.00 51.86 314 ILE A CA 1
ATOM 1979 C C . ILE A 1 268 ? 15.977 30.103 46.089 1.00 47.67 314 ILE A C 1
ATOM 1980 O O . ILE A 1 268 ? 15.594 29.065 46.606 1.00 46.57 314 ILE A O 1
ATOM 1985 N N . CYS A 1 269 ? 16.845 30.134 45.118 1.00 44.14 315 CYS A N 1
ATOM 1986 C CA . CYS A 1 269 ? 17.487 28.919 44.679 1.00 41.81 315 CYS A CA 1
ATOM 1987 C C . CYS A 1 269 ? 18.912 29.303 44.474 1.00 38.64 315 CYS A C 1
ATOM 1988 O O . CYS A 1 269 ? 19.212 30.242 43.704 1.00 35.27 315 CYS A O 1
ATOM 1991 N N . ASN A 1 270 ? 19.776 28.568 45.154 1.00 39.56 316 ASN A N 1
ATOM 1992 C CA . ASN A 1 270 ? 21.235 28.761 45.079 1.00 40.93 316 ASN A CA 1
ATOM 1993 C C . ASN A 1 270 ? 21.913 27.462 44.633 1.00 39.81 316 ASN A C 1
ATOM 1994 O O . ASN A 1 270 ? 21.540 26.428 45.139 1.00 41.52 316 ASN A O 1
ATOM 1999 N N . LEU A 1 271 ? 22.876 27.559 43.716 1.00 38.56 317 LEU A N 1
ATOM 2000 C CA . LEU A 1 271 ? 23.782 26.450 43.337 1.00 39.98 317 LEU A CA 1
ATOM 2001 C C . LEU A 1 271 ? 25.147 26.950 43.532 1.00 39.37 317 LEU A C 1
ATOM 2002 O O . LEU A 1 271 ? 25.555 27.907 42.907 1.00 38.69 317 LEU A O 1
ATOM 2007 N N . TYR A 1 272 ? 25.850 26.319 44.456 1.00 37.66 318 TYR A N 1
ATOM 2008 C CA . TYR A 1 272 ? 27.225 26.634 44.734 1.00 38.56 318 TYR A CA 1
ATOM 2009 C C . TYR A 1 272 ? 28.149 25.646 44.024 1.00 39.50 318 TYR A C 1
ATOM 2010 O O . TYR A 1 272 ? 28.113 24.460 44.340 1.00 41.96 318 TYR A O 1
ATOM 2019 N N . ILE A 1 273 ? 28.959 26.097 43.129 1.00 39.11 319 ILE A N 1
ATOM 2020 C CA . ILE A 1 273 ? 29.770 25.261 42.270 1.00 38.73 319 ILE A CA 1
ATOM 2021 C C . ILE A 1 273 ? 31.241 25.473 42.614 1.00 38.58 319 ILE A C 1
ATOM 2022 O O . ILE A 1 273 ? 31.729 26.518 42.392 1.00 39.56 319 ILE A O 1
ATOM 2027 N N . MET A 1 274 ? 31.868 24.488 43.215 1.00 39.69 320 MET A N 1
ATOM 2028 C CA . MET A 1 274 ? 33.225 24.583 43.758 1.00 38.05 320 MET A CA 1
ATOM 2029 C C . MET A 1 274 ? 34.129 24.156 42.614 1.00 36.05 320 MET A C 1
ATOM 2030 O O . MET A 1 274 ? 33.962 23.129 42.024 1.00 36.66 320 MET A O 1
ATOM 2035 N N . TYR A 1 275 ? 35.084 25.024 42.319 1.00 37.75 321 TYR A N 1
ATOM 2036 C CA . TYR A 1 275 ? 36.002 24.799 41.186 1.00 35.47 321 TYR A CA 1
ATOM 2037 C C . TYR A 1 275 ? 37.463 25.096 41.545 1.00 36.51 321 TYR A C 1
ATOM 2038 O O . TYR A 1 275 ? 37.746 25.605 42.642 1.00 35.69 321 TYR A O 1
ATOM 2047 N N . TYR A 1 276 ? 38.348 24.673 40.662 1.00 36.36 322 TYR A N 1
ATOM 2048 C CA . TYR A 1 276 ? 39.700 25.158 40.656 1.00 36.14 322 TYR A CA 1
ATOM 2049 C C . TYR A 1 276 ? 40.136 25.702 39.306 1.00 36.25 322 TYR A C 1
ATOM 2050 O O . TYR A 1 276 ? 39.603 25.361 38.250 1.00 35.97 322 TYR A O 1
ATOM 2059 N N . MET A 1 277 ? 41.105 26.578 39.397 1.00 36.22 323 MET A N 1
ATOM 2060 C CA . MET A 1 277 ? 41.689 27.280 38.267 1.00 37.11 323 MET A CA 1
ATOM 2061 C C . MET A 1 277 ? 43.185 27.325 38.466 1.00 36.88 323 MET A C 1
ATOM 2062 O O . MET A 1 277 ? 43.740 27.309 39.574 1.00 35.74 323 MET A O 1
ATOM 2067 N N . GLU A 1 278 ? 43.871 27.394 37.306 1.00 36.05 324 GLU A N 1
ATOM 2068 C CA . GLU A 1 278 ? 45.267 27.631 37.304 1.00 40.01 324 GLU A CA 1
ATOM 2069 C C . GLU A 1 278 ? 45.642 28.854 38.087 1.00 38.42 324 GLU A C 1
ATOM 2070 O O . GLU A 1 278 ? 45.103 29.878 37.879 1.00 39.21 324 GLU A O 1
ATOM 2076 N N . ALA A 1 279 ? 46.591 28.714 38.978 1.00 39.55 325 ALA A N 1
ATOM 2077 C CA . ALA A 1 279 ? 46.859 29.796 39.938 1.00 40.80 325 ALA A CA 1
ATOM 2078 C C . ALA A 1 279 ? 47.101 31.171 39.250 1.00 41.88 325 ALA A C 1
ATOM 2079 O O . ALA A 1 279 ? 46.538 32.134 39.716 1.00 44.69 325 ALA A O 1
ATOM 2081 N N . LYS A 1 280 ? 47.794 31.166 38.104 1.00 43.72 326 LYS A N 1
ATOM 2082 C CA . LYS A 1 280 ? 48.237 32.407 37.368 1.00 45.04 326 LYS A CA 1
ATOM 2083 C C . LYS A 1 280 ? 46.939 33.187 37.016 1.00 45.76 326 LYS A C 1
ATOM 2084 O O . LYS A 1 280 ? 46.888 34.478 37.024 1.00 46.17 326 LYS A O 1
ATOM 2090 N N . TYR A 1 281 ? 45.908 32.397 36.708 1.00 42.83 327 TYR A N 1
ATOM 2091 C CA . TYR A 1 281 ? 44.690 32.972 36.158 1.00 43.10 327 TYR A CA 1
ATOM 2092 C C . TYR A 1 281 ? 43.468 32.931 37.052 1.00 42.48 327 TYR A C 1
ATOM 2093 O O . TYR A 1 281 ? 42.433 33.345 36.616 1.00 42.23 327 TYR A O 1
ATOM 2102 N N . ALA A 1 282 ? 43.607 32.518 38.329 1.00 40.53 328 ALA A N 1
ATOM 2103 C CA . ALA A 1 282 ? 42.556 32.219 39.215 1.00 41.63 328 ALA A CA 1
ATOM 2104 C C . ALA A 1 282 ? 41.861 33.363 39.783 1.00 41.41 328 ALA A C 1
ATOM 2105 O O . ALA A 1 282 ? 42.489 34.410 39.994 1.00 41.91 328 ALA A O 1
ATOM 2107 N N . LEU A 1 283 ? 40.558 33.171 39.974 1.00 41.26 329 LEU A N 1
ATOM 2108 C CA . LEU A 1 283 ? 39.691 34.024 40.797 1.00 43.54 329 LEU A CA 1
ATOM 2109 C C . LEU A 1 283 ? 39.059 33.213 41.904 1.00 43.90 329 LEU A C 1
ATOM 2110 O O . LEU A 1 283 ? 38.628 32.098 41.660 1.00 43.21 329 LEU A O 1
ATOM 2115 N N . SER A 1 284 ? 38.842 33.795 43.063 1.00 42.14 330 SER A N 1
ATOM 2116 C CA . SER A 1 284 ? 38.323 33.001 44.153 1.00 42.70 330 SER A CA 1
ATOM 2117 C C . SER A 1 284 ? 36.819 32.891 44.213 1.00 41.27 330 SER A C 1
ATOM 2118 O O . SER A 1 284 ? 36.340 32.053 44.953 1.00 39.95 330 SER A O 1
ATOM 2121 N N . PHE A 1 285 ? 36.116 33.823 43.569 1.00 42.10 331 PHE A N 1
ATOM 2122 C CA . PHE A 1 285 ? 34.677 33.738 43.467 1.00 44.75 331 PHE A CA 1
ATOM 2123 C C . PHE A 1 285 ? 34.112 34.355 42.231 1.00 41.57 331 PHE A C 1
ATOM 2124 O O . PHE A 1 285 ? 34.643 35.347 41.689 1.00 40.41 331 PHE A O 1
ATOM 2132 N N . MET A 1 286 ? 33.018 33.757 41.756 1.00 40.10 332 MET A N 1
ATOM 2133 C CA . MET A 1 286 ? 32.307 34.244 40.626 1.00 41.35 332 MET A CA 1
ATOM 2134 C C . MET A 1 286 ? 30.826 34.056 40.932 1.00 41.68 332 MET A C 1
ATOM 2135 O O . MET A 1 286 ? 30.445 33.290 41.828 1.00 40.81 332 MET A O 1
ATOM 2140 N N . THR A 1 287 ? 29.997 34.830 40.247 1.00 41.85 333 THR A N 1
ATOM 2141 C CA . THR A 1 287 ? 28.572 34.678 40.472 1.00 42.65 333 THR A CA 1
ATOM 2142 C C . THR A 1 287 ? 27.769 34.887 39.206 1.00 42.93 333 THR A C 1
ATOM 2143 O O . THR A 1 287 ? 28.241 35.547 38.327 1.00 44.24 333 THR A O 1
ATOM 2147 N N . CYS A 1 288 ? 26.553 34.315 39.169 1.00 42.62 334 CYS A N 1
ATOM 2148 C CA . CYS A 1 288 ? 25.541 34.552 38.104 1.00 41.36 334 CYS A CA 1
ATOM 2149 C C . CYS A 1 288 ? 24.243 34.772 38.779 1.00 41.19 334 CYS A C 1
ATOM 2150 O O . CYS A 1 288 ? 23.830 33.924 39.583 1.00 38.96 334 CYS A O 1
ATOM 2153 N N . THR A 1 289 ? 23.597 35.891 38.478 1.00 41.36 335 THR A N 1
ATOM 2154 C CA . THR A 1 289 ? 22.262 36.189 39.031 1.00 43.23 335 THR A CA 1
ATOM 2155 C C . THR A 1 289 ? 21.259 36.556 37.960 1.00 43.05 335 THR A C 1
ATOM 2156 O O . THR A 1 289 ? 20.276 37.251 38.271 1.00 42.79 335 THR A O 1
ATOM 2160 N N . LYS A 1 290 ? 21.512 36.096 36.733 1.00 43.05 336 LYS A N 1
ATOM 2161 C CA . LYS A 1 290 ? 20.750 36.411 35.545 1.00 44.35 336 LYS A CA 1
ATOM 2162 C C . LYS A 1 290 ? 20.261 35.153 34.862 1.00 42.49 336 LYS A C 1
ATOM 2163 O O . LYS A 1 290 ? 20.651 34.029 35.235 1.00 41.43 336 LYS A O 1
ATOM 2169 N N . ASN A 1 291 ? 19.377 35.352 33.877 1.00 41.20 337 ASN A N 1
ATOM 2170 C CA . ASN A 1 291 ? 19.052 34.301 32.914 1.00 41.04 337 ASN A CA 1
ATOM 2171 C C . ASN A 1 291 ? 19.221 34.910 31.516 1.00 40.27 337 ASN A C 1
ATOM 2172 O O . ASN A 1 291 ? 18.298 35.506 31.002 1.00 39.11 337 ASN A O 1
ATOM 2177 N N . VAL A 1 292 ? 20.415 34.791 30.965 1.00 41.83 338 VAL A N 1
ATOM 2178 C CA . VAL A 1 292 ? 20.820 35.475 29.737 1.00 42.76 338 VAL A CA 1
ATOM 2179 C C . VAL A 1 292 ? 20.338 34.768 28.486 1.00 43.93 338 VAL A C 1
ATOM 2180 O O . VAL A 1 292 ? 20.210 35.387 27.415 1.00 43.38 338 VAL A O 1
ATOM 2184 N N . ALA A 1 293 ? 20.010 33.488 28.621 1.00 43.86 339 ALA A N 1
ATOM 2185 C CA . ALA A 1 293 ? 19.709 32.647 27.475 1.00 43.40 339 ALA A CA 1
ATOM 2186 C C . ALA A 1 293 ? 18.474 31.755 27.782 1.00 44.18 339 ALA A C 1
ATOM 2187 O O . ALA A 1 293 ? 18.526 30.518 27.662 1.00 41.70 339 ALA A O 1
ATOM 2189 N N . PRO A 1 294 ? 17.355 32.404 28.109 1.00 43.34 340 PRO A N 1
ATOM 2190 C CA . PRO A 1 294 ? 16.149 31.725 28.540 1.00 44.24 340 PRO A CA 1
ATOM 2191 C C . PRO A 1 294 ? 15.574 30.773 27.523 1.00 44.86 340 PRO A C 1
ATOM 2192 O O . PRO A 1 294 ? 15.023 29.759 27.917 1.00 46.29 340 PRO A O 1
ATOM 2196 N N . ASP A 1 295 ? 15.673 31.108 26.233 1.00 45.56 341 ASP A N 1
ATOM 2197 C CA . ASP A 1 295 ? 15.272 30.202 25.148 1.00 45.14 341 ASP A CA 1
ATOM 2198 C C . ASP A 1 295 ? 16.052 28.899 25.113 1.00 44.85 341 ASP A C 1
ATOM 2199 O O . ASP A 1 295 ? 15.504 27.886 24.803 1.00 44.09 341 ASP A O 1
ATOM 2204 N N . MET A 1 296 ? 17.311 28.907 25.492 1.00 43.98 342 MET A N 1
ATOM 2205 C CA . MET A 1 296 ? 18.104 27.666 25.545 1.00 45.01 342 MET A CA 1
ATOM 2206 C C . MET A 1 296 ? 17.408 26.555 26.365 1.00 42.92 342 MET A C 1
ATOM 2207 O O . MET A 1 296 ? 17.517 25.326 26.073 1.00 42.95 342 MET A O 1
ATOM 2212 N N . PHE A 1 297 ? 16.653 26.963 27.375 1.00 42.33 343 PHE A N 1
ATOM 2213 C CA . PHE A 1 297 ? 16.021 25.989 28.286 1.00 42.29 343 PHE A CA 1
ATOM 2214 C C . PHE A 1 297 ? 14.973 25.209 27.618 1.00 43.29 343 PHE A C 1
ATOM 2215 O O . PHE A 1 297 ? 14.460 24.284 28.200 1.00 44.01 343 PHE A O 1
ATOM 2223 N N . ARG A 1 298 ? 14.577 25.590 26.409 1.00 44.91 344 ARG A N 1
ATOM 2224 C CA . ARG A 1 298 ? 13.685 24.741 25.666 1.00 47.21 344 ARG A CA 1
ATOM 2225 C C . ARG A 1 298 ? 14.407 23.420 25.336 1.00 46.14 344 ARG A C 1
ATOM 2226 O O . ARG A 1 298 ? 13.763 22.407 25.255 1.00 48.73 344 ARG A O 1
ATOM 2234 N N . THR A 1 299 ? 15.718 23.467 25.143 1.00 46.72 345 THR A N 1
ATOM 2235 C CA . THR A 1 299 ? 16.559 22.287 24.806 1.00 46.47 345 THR A CA 1
ATOM 2236 C C . THR A 1 299 ? 17.119 21.565 25.989 1.00 46.06 345 THR A C 1
ATOM 2237 O O . THR A 1 299 ? 18.070 20.771 25.821 1.00 46.45 345 THR A O 1
ATOM 2241 N N . ILE A 1 300 ? 16.668 21.916 27.216 1.00 44.78 346 ILE A N 1
ATOM 2242 C CA . ILE A 1 300 ? 17.363 21.369 28.402 1.00 42.10 346 ILE A CA 1
ATOM 2243 C C . ILE A 1 300 ? 17.125 19.854 28.469 1.00 39.80 346 ILE A C 1
ATOM 2244 O O . ILE A 1 300 ? 16.092 19.397 28.127 1.00 38.06 346 ILE A O 1
ATOM 2249 N N . PRO A 1 301 ? 18.110 19.081 28.898 1.00 38.74 347 PRO A N 1
ATOM 2250 C CA . PRO A 1 301 ? 17.869 17.639 29.021 1.00 37.91 347 PRO A CA 1
ATOM 2251 C C . PRO A 1 301 ? 16.639 17.335 29.869 1.00 37.72 347 PRO A C 1
ATOM 2252 O O . PRO A 1 301 ? 16.459 18.006 30.900 1.00 38.15 347 PRO A O 1
ATOM 2256 N N . ALA A 1 302 ? 15.831 16.353 29.462 1.00 34.48 348 ALA A N 1
ATOM 2257 C CA . ALA A 1 302 ? 14.606 15.910 30.235 1.00 34.74 348 ALA A CA 1
ATOM 2258 C C . ALA A 1 302 ? 14.970 15.615 31.708 1.00 35.51 348 ALA A C 1
ATOM 2259 O O . ALA A 1 302 ? 14.152 15.775 32.604 1.00 32.19 348 ALA A O 1
ATOM 2261 N N . GLU A 1 303 ? 16.169 15.120 31.916 1.00 36.02 349 GLU A N 1
ATOM 2262 C CA . GLU A 1 303 ? 16.567 14.703 33.305 1.00 38.70 349 GLU A CA 1
ATOM 2263 C C . GLU A 1 303 ? 16.485 15.896 34.289 1.00 38.09 349 GLU A C 1
ATOM 2264 O O . GLU A 1 303 ? 16.224 15.760 35.500 1.00 36.18 349 GLU A O 1
ATOM 2270 N N . ALA A 1 304 ? 16.668 17.097 33.786 1.00 36.42 350 ALA A N 1
ATOM 2271 C CA . ALA A 1 304 ? 16.509 18.266 34.650 1.00 37.19 350 ALA A CA 1
ATOM 2272 C C . ALA A 1 304 ? 15.122 18.485 35.254 1.00 36.93 350 ALA A C 1
ATOM 2273 O O . ALA A 1 304 ? 15.031 19.279 36.183 1.00 38.25 350 ALA A O 1
ATOM 2275 N N . ASN A 1 305 ? 14.077 17.802 34.783 1.00 34.26 351 ASN A N 1
ATOM 2276 C CA . ASN A 1 305 ? 12.731 17.962 35.256 1.00 35.37 351 ASN A CA 1
ATOM 2277 C C . ASN A 1 305 ? 12.284 16.716 36.030 1.00 35.61 351 ASN A C 1
ATOM 2278 O O . ASN A 1 305 ? 11.184 16.653 36.477 1.00 34.50 351 ASN A O 1
ATOM 2283 N N . ILE A 1 306 ? 13.167 15.723 36.153 1.00 35.23 352 ILE A N 1
ATOM 2284 C CA . ILE A 1 306 ? 12.796 14.494 36.820 1.00 35.16 352 ILE A CA 1
ATOM 2285 C C . ILE A 1 306 ? 13.038 14.723 38.312 1.00 33.98 352 ILE A C 1
ATOM 2286 O O . ILE A 1 306 ? 14.173 15.020 38.707 1.00 32.83 352 ILE A O 1
ATOM 2291 N N . PRO A 1 307 ? 12.018 14.540 39.110 1.00 36.26 353 PRO A N 1
ATOM 2292 C CA . PRO A 1 307 ? 12.152 14.734 40.569 1.00 37.92 353 PRO A CA 1
ATOM 2293 C C . PRO A 1 307 ? 13.075 13.724 41.210 1.00 39.16 353 PRO A C 1
ATOM 2294 O O . PRO A 1 307 ? 13.167 12.592 40.729 1.00 40.06 353 PRO A O 1
ATOM 2298 N N . ILE A 1 308 ? 13.771 14.149 42.271 1.00 40.58 354 ILE A N 1
ATOM 2299 C CA . ILE A 1 308 ? 14.649 13.292 43.047 1.00 41.16 354 ILE A CA 1
ATOM 2300 C C . ILE A 1 308 ? 13.965 13.177 44.409 1.00 43.03 354 ILE A C 1
ATOM 2301 O O . ILE A 1 308 ? 14.180 14.035 45.252 1.00 43.18 354 ILE A O 1
ATOM 2306 N N . PRO A 1 309 ? 13.182 12.153 44.653 1.00 44.17 355 PRO A N 1
ATOM 2307 C CA . PRO A 1 309 ? 12.542 12.032 45.942 1.00 44.77 355 PRO A CA 1
ATOM 2308 C C . PRO A 1 309 ? 13.509 11.967 47.108 1.00 46.45 355 PRO A C 1
ATOM 2309 O O . PRO A 1 309 ? 14.681 11.606 46.996 1.00 47.25 355 PRO A O 1
#

Nearest PDB structures (foldseek):
  1yi9-assembly1_A  TM=1.003E+00  e=8.403E-61  Rattus norvegicus
  1yjk-assembly1_A  TM=9.890E-01  e=3.599E-54  Rattus norvegicus
  5wm0-assembly1_A  TM=9.892E-01  e=4.708E-53  Rattus norvegicus
  6amp-assembly1_A  TM=9.887E-01  e=2.954E-52  Rattus norvegicus
  6nck-assembly1_A  TM=9.859E-01  e=7.209E-52  Rattus norvegicus

InterPro domains:
  IPR000323 Copper type II, ascorbate-dependent monooxygenase, N-terminal [PF01082] (65-176)
  IPR000720 Peptidylglycine alpha-hydroxylating monooxygenase/peptidyl-hydroxyglycine alpha-amidating lyase [PR00790] (23-41)
  IPR000720 Peptidylglycine alpha-hydroxylating monooxygenase/peptidyl-hydroxyglycine alpha-amidating lyase [PR00790] (96-117)
  IPR000720 Peptidylglycine alpha-hydroxylating monooxygenase/peptidyl-hydroxyglycine alpha-amidating lyase [PR00790] (137-156)
  IPR000720 Peptidylglycine alpha-hydroxylating monooxygenase/peptidyl-hydroxyglycine alpha-amidating lyase [PR00790] (260-279)
  IPR000720 Peptidylglycine alpha-hydroxylating monooxygenase/peptidyl-hydroxyglycine alpha-amidating lyase [PR00790] (306-325)
  IPR000720 Peptidylglycine alpha-hydroxylating monooxygenase/peptidyl-hydroxyglycine alpha-amidating lyase [PR00790] (526-544)
  IPR000720 Peptidylglycine alpha-hydroxylating monooxygenase/peptidyl-hydroxyglycine alpha-amidating lyase [PR00790] (590-609)
  IPR000720 Peptidylglycine alpha-hydroxylating monooxygenase/peptidyl-hydroxyglycine alpha-amidating lyase [PR00790] (632-655)
  IPR000720 Peptidylglycine alpha-hydroxylating monooxygenase/peptidyl-hydroxyglycine alpha-amidating lyase [PR00790] (786-809)
  IPR001258 NHL repeat [PF01436] (633-662)
  IPR001258 NHL repeat [PF01436] (686-714)
  IPR001258 NHL repeat [PF01436] (782-809)
  IPR001258 NHL repeat [PS51125] (570-611)
  IPR001258 NHL repeat [PS51125] (620-665)
  IPR001258 NHL repeat [PS51125] (673-717)
  IPR001258 NHL repeat [PS51125] (769-812)
  IPR008977 PHM/PNGase F domain superfamily [SSF49742] (50-195)
  IPR008977 PHM/PNGase F domain superfamily [SSF49742] (198-355)
  IPR011042 Six-bladed beta-propeller, TolB-like [G3DSA:2.120.10.30] (494-820)

CATH classification: 2.60.120.310 (+1 more: 2.60.120.230)

Organism: Rattus norvegicus (NCBI:txid10116)

Secondary structure (DSSP, 8-state):
------SEEE-SSSEEEEEEE-SSB---SSSEEEEEEEE-S-SS-EEEEEEEEE--TTTEEEEEEEEESSBS--SSSEEGGG-SBSS--EEEEEEETTS---PPPTTEEEEESTTTSB-EEEEEEEE----TT-----B--EEEEEEESSPPSEEEEEEEEEE------SS-SEEEEEEEEE--SS-EEEEEEEEEESS-EEEEEEEEEETTEEEEEEEE-TTS--SPEEEEEEEEE-TT-EEEEEEEEE----EEEEEEEEEEGGG--SEEEE--BS-GGGGGG--GGGGS---

B-factor: mean 45.54, std 8.87, range [28.52, 86.39]

Solvent-accessible surface area: 14625 Å² total; per-residue (Å²): 94,138,67,116,108,36,86,65,58,108,93,94,106,31,22,17,24,3,24,0,71,2,61,12,0,16,10,150,125,41,92,10,91,6,0,16,32,30,162,3,69,33,112,128,77,0,12,0,43,46,21,97,53,77,22,35,168,119,42,0,65,36,1,19,0,20,0,1,68,106,24,35,27,145,36,79,85,10,89,10,146,112,25,25,16,110,39,86,30,31,6,12,17,7,42,6,54,153,22,63,109,30,151,26,46,195,8,3,0,7,54,3,1,21,173,106,11,17,49,66,2,0,0,21,0,27,1,8,119,42,61,91,194,78,98,81,142,113,20,10,4,0,0,15,1,55,0,3,111,74,100,23,89,45,2,0,1,13,7,21,0,64,14,99,104,51,110,38,55,140,81,75,170,71,18,58,0,34,2,0,1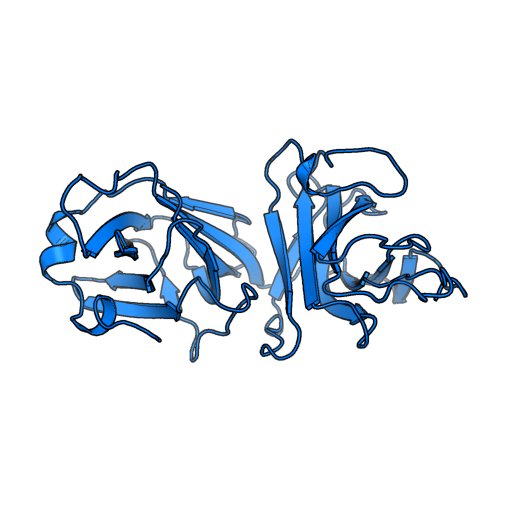4,102,4,122,73,119,54,0,52,0,11,0,16,18,5,31,8,116,59,89,4,70,0,0,0,0,8,23,6,76,142,52,131,36,46,75,7,3,45,31,16,4,89,64,58,53,2,8,32,70,14,160,138,73,12,50,0,37,134,57,3,34,0,0,0,21,1,5,2,34,19,206,82,42,0,15,1,35,0,7,0,31,0,90,32,169,71,12,64,40,106,20,74,2,51,139,52,82,24,76,106,29,10,195,80,18,39,76,111,0,71,92,65,39,162